Protein 2HCZ (pdb70)

B-factor: mean 56.87, std 21.8, range [1.67, 99.0]

Nearest PDB structures (foldseek):
  2hcz-assembly1_X  TM=1.004E+00  e=1.095E-55  Zea mays
  1n10-assembly2_B  TM=8.998E-01  e=1.239E-28  Phleum pratense
  7xc8-assembly1_A  TM=8.951E-01  e=1.705E-20  Gossypium hirsutum
  1whp-assembly1_A  TM=8.592E-01  e=4.970E-07  Phleum pratense
  6jcq-assembly1_R  TM=3.990E-01  e=3.935E-01  Homo sapiens

Foldseek 3Di:
DAAAAADALPQPPDKDKEKEFAADDLQALGPVQQAAQQGDHPCCDPPNVSLEKAKACRCCVQQQNQFWKKWKADDDDAQFLRGTDIYGYGYYDHPNPYRMYMHGHSNNQQVRGDPPCRVVSNVVRMDMMMMGTWWFDHPPPQAKKWAWADDDPPDFIKIAIADATTLGGWDWKFKDADDPDDTDTWDCPGNRITTRRDCPPRAAFMKMWTQGSVRDIDIFGGQDGRPDDHRDMGGGRIHDD

Structure (mmCIF, N/CA/C/O backbone):
data_2HCZ
#
_entry.id   2HCZ
#
_cell.length_a   113.408
_cell.length_b   44.512
_cell.length_c   69.467
_cell.angle_alpha   90.000
_cell.angle_beta   124.640
_cell.angle_gamma   90.000
#
_symmetry.space_group_name_H-M   'C 1 2 1'
#
loop_
_entity.id
_entity.type
_entity.pdbx_description
1 polymer 'Beta-expansin 1a'
2 branched alpha-D-xylopyranose-(1-2)-[alpha-D-mannopyranose-(1-3)][alpha-D-mannopyranose-(1-6)]alpha-D-mannopyranose-(1-4)-2-acetamido-2-deoxy-beta-D-glucopyranose-(1-4)-[alpha-D-fucopyranose-(1-3)]2-acetamido-2-deoxy-beta-D-glucopyranose
3 water water
#
loop_
_atom_site.group_PDB
_atom_site.id
_atom_site.type_symbol
_atom_site.label_atom_id
_atom_site.label_alt_id
_atom_site.label_comp_id
_atom_site.label_asym_id
_atom_site.label_entity_id
_atom_site.label_seq_id
_atom_site.pdbx_PDB_ins_code
_atom_site.Cartn_x
_atom_site.Cartn_y
_atom_site.Cartn_z
_atom_site.occupancy
_atom_site.B_iso_or_equiv
_atom_site.auth_seq_id
_atom_site.auth_comp_id
_atom_site.auth_asym_id
_atom_site.auth_atom_id
_atom_site.pdbx_PDB_model_num
ATOM 1 N N . LYS A 1 4 ? -11.044 -7.638 34.841 1.00 92.39 4 LYS X N 1
ATOM 2 C CA . LYS A 1 4 ? -9.973 -7.749 33.810 1.00 92.39 4 LYS X CA 1
ATOM 3 C C . LYS A 1 4 ? -10.533 -7.543 32.405 1.00 92.39 4 LYS X C 1
ATOM 4 O O . LYS A 1 4 ? -11.535 -8.149 32.032 1.00 92.39 4 LYS X O 1
ATOM 10 N N . VAL A 1 5 ? -9.882 -6.684 31.629 1.00 61.66 5 VAL X N 1
ATOM 11 C CA . VAL A 1 5 ? -10.323 -6.418 30.267 1.00 61.66 5 VAL X CA 1
ATOM 12 C C . VAL A 1 5 ? -9.453 -7.136 29.242 1.00 61.66 5 VAL X C 1
ATOM 13 O O . VAL A 1 5 ? -8.236 -6.963 29.217 1.00 61.66 5 VAL X O 1
ATOM 17 N N . PRO A 1 6 ? -10.079 -7.962 28.388 1.00 62.91 6 PRO X N 1
ATOM 18 C CA . PRO A 1 6 ? -9.422 -8.739 27.329 1.00 62.91 6 PRO X CA 1
ATOM 19 C C . PRO A 1 6 ? -9.096 -7.921 26.067 1.00 62.91 6 PRO X C 1
ATOM 20 O O . PRO A 1 6 ? -9.963 -7.256 25.501 1.00 62.91 6 PRO X O 1
ATOM 24 N N . PRO A 1 7 ? -7.837 -7.987 25.605 1.00 44.83 7 PRO X N 1
ATOM 25 C CA . PRO A 1 7 ? -7.310 -7.287 24.426 1.00 44.83 7 PRO X CA 1
ATOM 26 C C . PRO A 1 7 ? -8.084 -7.529 23.140 1.00 44.83 7 PRO X C 1
ATOM 27 O O . PRO A 1 7 ? -8.671 -8.583 22.968 1.00 44.83 7 PRO X O 1
ATOM 31 N N . GLY A 1 8 ? -8.054 -6.535 22.254 1.00 94.04 8 GLY X N 1
ATOM 32 C CA . GLY A 1 8 ? -8.745 -6.563 20.971 1.00 94.04 8 GLY X CA 1
ATOM 33 C C . GLY A 1 8 ? -9.377 -7.843 20.445 1.00 94.04 8 GLY X C 1
ATOM 34 O O . GLY A 1 8 ? -10.249 -8.411 21.101 1.00 94.04 8 GLY X O 1
ATOM 43 N N . ASN A 1 10 ? -5.825 -7.147 18.092 1.00 65.18 10 ASN X N 1
ATOM 44 C CA . ASN A 1 10 ? -4.661 -7.776 17.413 1.00 65.18 10 ASN X CA 1
ATOM 45 C C . ASN A 1 10 ? -4.911 -7.316 16.006 1.00 65.18 10 ASN X C 1
ATOM 46 O O . ASN A 1 10 ? -5.894 -7.692 15.386 1.00 65.18 10 ASN X O 1
ATOM 51 N N . ILE A 1 11 ? -4.019 -6.463 15.524 1.00 32.17 11 ILE X N 1
ATOM 52 C CA . ILE A 1 11 ? -4.162 -5.836 14.228 1.00 32.17 11 ILE X CA 1
ATOM 53 C C . ILE A 1 11 ? -3.131 -6.269 13.218 1.00 32.17 11 ILE X C 1
ATOM 54 O O . ILE A 1 11 ? -1.929 -6.249 13.471 1.00 32.17 11 ILE X O 1
ATOM 59 N N . THR A 1 12 ? -3.636 -6.670 12.059 1.00 42.32 12 THR X N 1
ATOM 60 C CA . THR A 1 12 ? -2.805 -7.160 10.974 1.00 42.32 12 THR X CA 1
ATOM 61 C C . THR A 1 12 ? -2.568 -6.124 9.907 1.00 42.32 12 THR X C 1
ATOM 62 O O . THR A 1 12 ? -3.041 -4.994 10.004 1.00 42.32 12 THR X O 1
ATOM 66 N N . THR A 1 13 ? -1.826 -6.521 8.882 1.00 31.52 13 THR X N 1
ATOM 67 C CA . THR A 1 13 ? -1.532 -5.620 7.793 1.00 31.52 13 THR X CA 1
ATOM 68 C C . THR A 1 13 ? -2.739 -5.437 6.868 1.00 31.52 13 THR X C 1
ATOM 69 O O . THR A 1 13 ? -2.620 -4.935 5.754 1.00 31.52 13 THR X O 1
ATOM 73 N N . ASN A 1 14 ? -3.909 -5.827 7.346 1.00 39.41 14 ASN X N 1
ATOM 74 C CA . ASN A 1 14 ? -5.118 -5.663 6.567 1.00 39.41 14 ASN X CA 1
ATOM 75 C C . ASN A 1 14 ? -5.551 -4.194 6.652 1.00 39.41 14 ASN X C 1
ATOM 76 O O . ASN A 1 14 ? -6.186 -3.785 7.621 1.00 39.41 14 ASN X O 1
ATOM 81 N N . TYR A 1 15 ? -5.205 -3.398 5.645 1.00 34.29 15 TYR X N 1
ATOM 82 C CA . TYR A 1 15 ? -5.574 -1.986 5.648 1.00 34.29 15 TYR X CA 1
ATOM 83 C C . TYR A 1 15 ? -7.024 -1.708 5.222 1.00 34.29 15 TYR X C 1
ATOM 84 O O . TYR A 1 15 ? -7.256 -1.197 4.135 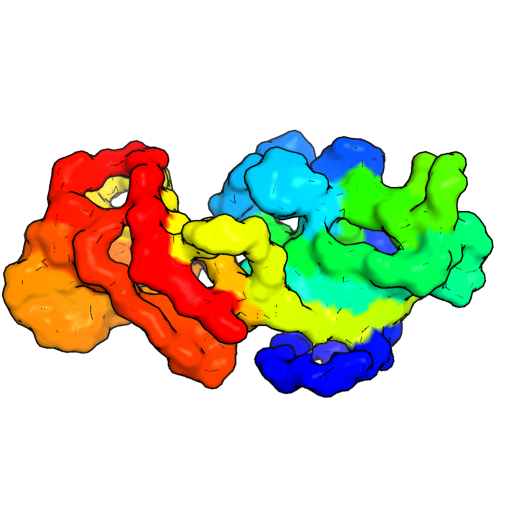1.00 34.29 15 TYR X O 1
ATOM 93 N N . ASN A 1 16 ? -7.998 -2.021 6.081 1.00 45.44 16 ASN X N 1
ATOM 94 C CA . ASN A 1 16 ? -9.414 -1.793 5.758 1.00 45.44 16 ASN X CA 1
ATOM 95 C C . ASN A 1 16 ? -9.935 -0.433 6.215 1.00 45.44 16 ASN X C 1
ATOM 96 O O . ASN A 1 16 ? -10.921 -0.343 6.942 1.00 45.44 16 ASN X O 1
ATOM 101 N N . GLY A 1 17 ? -9.257 0.614 5.763 1.00 44.10 17 GLY X N 1
ATOM 102 C CA . GLY A 1 17 ? -9.595 1.992 6.084 1.00 44.10 17 GLY X CA 1
ATOM 103 C C . GLY A 1 17 ? -10.736 2.415 6.993 1.00 44.10 17 GLY X C 1
ATOM 104 O O . GLY A 1 17 ? -11.173 3.562 6.900 1.00 44.10 17 GLY X O 1
ATOM 105 N N . LYS A 1 18 ? -11.240 1.558 7.871 1.00 46.12 18 LYS X N 1
ATOM 106 C CA . LYS A 1 18 ? -12.306 2.036 8.730 1.00 46.12 18 LYS X CA 1
ATOM 107 C C . LYS A 1 18 ? -12.032 1.996 10.222 1.00 46.12 18 LYS X C 1
ATOM 108 O O . LYS A 1 18 ? -11.373 1.103 10.737 1.00 46.12 18 LYS X O 1
ATOM 114 N N . TRP A 1 19 ? -12.568 3.00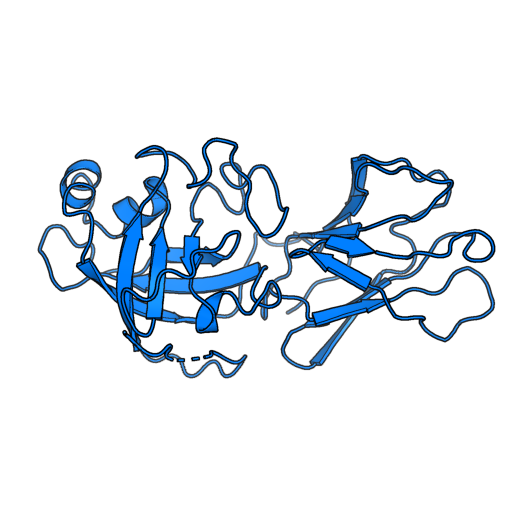5 10.894 1.00 43.83 19 TRP X N 1
ATOM 115 C CA . TRP A 1 19 ? -12.366 3.248 12.308 1.00 43.83 19 TRP X CA 1
ATOM 116 C C . TRP A 1 19 ? -12.793 2.257 13.354 1.00 43.83 19 TRP X C 1
ATOM 117 O O . TRP A 1 19 ? -13.855 1.659 13.283 1.00 43.83 19 TRP X O 1
ATOM 128 N N . LEU A 1 20 ? -11.924 2.115 14.345 1.00 31.46 20 LEU X N 1
ATOM 129 C CA . LEU A 1 20 ? -12.138 1.231 15.470 1.00 31.46 20 LEU X CA 1
ATOM 130 C C . LEU A 1 20 ? -12.099 2.090 16.730 1.00 31.46 20 LEU X C 1
ATOM 131 O O . LEU A 1 20 ? -11.491 3.161 16.740 1.00 31.46 20 LEU X O 1
ATOM 136 N N . THR A 1 21 ? -12.742 1.617 17.790 1.00 52.90 21 THR X N 1
ATOM 137 C CA . THR A 1 21 ? -12.760 2.347 19.046 1.00 52.90 21 THR X CA 1
ATOM 138 C C . THR A 1 21 ? -11.534 1.975 19.873 1.00 52.90 21 THR X C 1
ATOM 139 O O . THR A 1 21 ? -10.907 0.939 19.650 1.00 52.90 21 THR X O 1
ATOM 143 N N . ALA A 1 22 ? -11.194 2.834 20.824 1.00 55.16 22 ALA X N 1
ATOM 144 C CA . ALA A 1 22 ? -10.050 2.612 21.686 1.00 55.16 22 ALA X CA 1
ATOM 145 C C . ALA A 1 22 ? -9.981 3.743 22.696 1.00 55.16 22 ALA X C 1
ATOM 146 O O . ALA A 1 22 ? -10.505 4.825 22.450 1.00 55.16 22 ALA X O 1
ATOM 148 N N . ARG A 1 23 ? -9.350 3.488 23.837 1.00 59.92 23 ARG X N 1
ATOM 149 C CA . ARG A 1 23 ? -9.205 4.517 24.853 1.00 59.92 23 ARG X CA 1
ATOM 150 C C . ARG A 1 23 ? -7.787 5.051 24.811 1.00 59.92 23 ARG X C 1
ATOM 151 O O . ARG A 1 23 ? -6.820 4.289 24.771 1.00 59.92 23 ARG X O 1
ATOM 159 N N . ALA A 1 24 ? -7.659 6.369 24.805 1.00 44.47 24 ALA X N 1
ATOM 160 C CA . ALA A 1 24 ? -6.341 6.966 24.748 1.00 44.47 24 ALA X CA 1
ATOM 161 C C . ALA A 1 24 ? -6.021 7.717 26.014 1.00 44.47 24 ALA X C 1
ATOM 162 O O . ALA A 1 24 ? -6.913 8.109 26.760 1.00 44.47 24 ALA X O 1
ATOM 164 N N . THR A 1 25 ? -4.732 7.894 26.255 1.00 50.03 25 THR X N 1
ATOM 165 C CA . THR A 1 25 ? -4.239 8.644 27.402 1.00 50.03 25 THR X CA 1
ATOM 166 C C . THR A 1 25 ? -2.843 9.018 26.977 1.00 50.03 25 THR X C 1
ATOM 167 O O . THR A 1 25 ? -2.365 8.568 25.931 1.00 50.03 25 THR X O 1
ATOM 171 N N . TRP A 1 26 ? -2.181 9.833 27.778 1.00 39.67 26 TRP X N 1
ATOM 172 C CA . TRP A 1 26 ? -0.832 10.237 27.435 1.00 39.67 26 TRP X CA 1
ATOM 173 C C . TRP A 1 26 ? 0.069 10.120 28.645 1.00 39.67 26 TRP X C 1
ATOM 174 O O . TRP A 1 26 ? -0.404 10.061 29.777 1.00 39.67 26 TRP X O 1
ATOM 185 N N . TYR A 1 27 ? 1.368 10.083 28.402 1.00 45.95 27 TYR X N 1
ATOM 186 C CA . TYR A 1 27 ? 2.314 9.957 29.486 1.00 45.95 27 TYR X CA 1
ATOM 187 C C . TYR A 1 27 ? 3.535 10.801 29.163 1.00 45.95 27 TYR X C 1
ATOM 188 O O . TYR A 1 27 ? 3.703 11.238 28.018 1.00 45.95 27 TYR X O 1
ATOM 197 N N . GLY A 1 28 ? 4.383 11.020 30.170 1.00 44.81 28 GLY X N 1
ATOM 198 C CA . GLY A 1 28 ? 5.584 11.820 29.980 1.00 44.81 28 GLY X CA 1
ATOM 199 C C . GLY A 1 28 ? 5.305 13.312 30.079 1.00 44.81 28 GLY X C 1
ATOM 200 O O . GLY A 1 28 ? 4.337 13.730 30.722 1.00 44.81 28 GLY X O 1
ATOM 201 N N . GLN A 1 29 ? 6.148 14.122 29.443 1.00 65.60 29 GLN X N 1
ATOM 202 C CA . GLN A 1 29 ? 5.943 15.565 29.470 1.00 65.60 29 GLN X CA 1
ATOM 203 C C . GLN A 1 29 ? 4.793 15.924 28.532 1.00 65.60 29 GLN X C 1
ATOM 204 O O . GLN A 1 29 ? 4.520 15.209 27.570 1.00 65.60 29 GLN X O 1
ATOM 210 N N . PRO A 1 30 ? 4.108 17.045 28.797 1.00 50.97 30 PRO X N 1
ATOM 211 C CA . PRO A 1 30 ? 2.973 17.495 27.984 1.00 50.97 30 PRO X CA 1
ATOM 212 C C . PRO A 1 30 ? 3.313 17.904 26.555 1.00 50.97 30 PRO X C 1
ATOM 213 O O . PRO A 1 30 ? 2.447 17.913 25.690 1.00 50.97 30 PRO X O 1
ATOM 217 N N . ASN A 1 31 ? 4.568 18.260 26.317 1.00 33.36 31 ASN X N 1
ATOM 218 C CA . ASN A 1 31 ? 5.017 18.658 24.991 1.00 33.36 31 ASN X CA 1
ATOM 219 C C . ASN A 1 31 ? 6.219 17.812 24.633 1.00 33.36 31 ASN X C 1
ATOM 220 O O . ASN A 1 31 ? 7.083 18.221 23.854 1.00 33.36 31 ASN X O 1
ATOM 225 N N . GLY A 1 32 ? 6.268 16.623 25.221 1.00 72.27 32 GLY X N 1
ATOM 226 C CA . GLY A 1 32 ? 7.360 15.711 24.954 1.00 72.27 32 GLY X CA 1
ATOM 227 C C . GLY A 1 32 ? 6.895 14.567 24.077 1.00 72.27 32 GLY X C 1
ATOM 228 O O . GLY A 1 32 ? 5.734 14.515 23.665 1.00 72.27 32 GLY X O 1
ATOM 229 N N . ALA A 1 33 ? 7.808 13.647 23.795 1.00 50.75 33 ALA X N 1
ATOM 230 C CA . ALA A 1 33 ? 7.501 12.495 22.966 1.00 50.75 33 ALA X CA 1
ATOM 231 C C . ALA A 1 33 ? 7.306 11.232 23.814 1.00 50.75 33 ALA X C 1
ATOM 232 O O . ALA A 1 33 ? 7.839 10.174 23.493 1.00 50.75 33 ALA X O 1
ATOM 234 N N . GLY A 1 34 ? 6.550 11.348 24.901 1.00 51.63 34 GLY X N 1
ATOM 235 C CA . GLY A 1 34 ? 6.312 10.198 25.758 1.00 51.63 34 GLY X CA 1
ATOM 236 C C . GLY A 1 34 ? 7.402 9.870 26.774 1.00 51.63 34 GLY X C 1
ATOM 237 O O . GLY A 1 34 ? 7.419 10.402 27.894 1.00 51.63 34 GLY X O 1
ATOM 238 N N . ALA A 1 35 ? 8.313 8.980 26.388 1.00 81.75 35 ALA X N 1
ATOM 239 C CA . ALA A 1 35 ? 9.407 8.570 27.263 1.00 81.75 35 ALA X CA 1
ATOM 240 C C . ALA A 1 35 ? 10.295 9.745 27.653 1.00 81.75 35 ALA X C 1
ATOM 241 O O . ALA A 1 35 ? 10.804 10.460 26.792 1.00 81.75 35 ALA X O 1
ATOM 243 N N . PRO A 1 36 ? 10.487 9.963 28.964 1.00 39.52 36 PRO X N 1
ATOM 244 C CA . PRO A 1 36 ? 11.322 11.059 29.458 1.00 39.52 36 PRO X CA 1
ATOM 245 C C . PRO A 1 36 ? 12.663 11.134 28.730 1.00 39.52 36 PRO X C 1
ATOM 246 O O . PRO A 1 36 ? 13.208 12.218 28.512 1.00 39.52 36 PRO X O 1
ATOM 250 N N . ASP A 1 37 ? 13.172 9.970 28.338 1.00 47.65 37 ASP X N 1
ATOM 251 C CA . ASP A 1 37 ? 14.447 9.865 27.624 1.00 47.65 37 ASP X CA 1
ATOM 252 C C . ASP A 1 37 ? 14.282 9.995 26.111 1.00 47.65 37 ASP X C 1
ATOM 253 O O . ASP A 1 37 ? 15.265 10.016 25.369 1.00 47.65 37 ASP X O 1
ATOM 258 N N . ASN A 1 38 ? 13.033 10.078 25.664 1.00 73.67 38 ASN X N 1
ATOM 259 C CA . ASN A 1 38 ? 12.723 10.181 24.246 1.00 73.67 38 ASN X CA 1
ATOM 260 C C . ASN A 1 38 ? 13.202 8.932 23.514 1.00 73.67 38 ASN X C 1
ATOM 261 O O . ASN A 1 38 ? 13.939 8.999 22.526 1.00 73.67 38 ASN X O 1
ATOM 266 N N . GLY A 1 39 ? 12.768 7.790 24.031 1.00 36.67 39 GLY X N 1
ATOM 267 C CA . GLY A 1 39 ? 13.106 6.500 23.465 1.00 36.67 39 GLY X CA 1
ATOM 268 C C . GLY A 1 39 ? 11.937 5.627 23.860 1.00 36.67 39 GLY X C 1
ATOM 269 O O . GLY A 1 39 ? 10.855 6.154 24.139 1.00 36.67 39 GLY X O 1
ATOM 270 N N . GLY A 1 40 ? 12.129 4.313 23.915 1.00 17.90 40 GLY X N 1
ATOM 271 C CA . GLY A 1 40 ? 11.015 3.462 24.293 1.00 17.90 40 GLY X CA 1
ATOM 272 C C . GLY A 1 40 ? 11.279 1.982 24.121 1.00 17.90 40 GLY X C 1
ATOM 273 O O . GLY A 1 40 ? 12.359 1.547 23.681 1.00 17.90 40 GLY X O 1
ATOM 274 N N . ALA A 1 41 ? 10.260 1.205 24.465 1.00 32.57 41 ALA X N 1
ATOM 275 C CA . ALA A 1 41 ? 10.332 -0.233 24.390 1.00 32.57 41 ALA X CA 1
ATOM 276 C C . ALA A 1 41 ? 10.851 -0.749 23.067 1.00 32.57 41 ALA X C 1
ATOM 277 O O . ALA A 1 41 ? 11.387 -1.848 23.023 1.00 32.57 41 ALA X O 1
ATOM 279 N N . CYS A 1 42 ? 10.706 0.025 21.991 1.00 38.80 42 CYS X N 1
ATOM 280 C CA . CYS A 1 42 ? 11.182 -0.422 20.678 1.00 38.80 42 CYS X CA 1
ATOM 281 C C . CYS A 1 42 ? 12.672 -0.248 20.500 1.00 38.80 42 CYS X C 1
ATOM 282 O O . CYS A 1 42 ? 13.289 -0.915 19.673 1.00 38.80 42 CYS X O 1
ATOM 285 N N . GLY A 1 43 ? 13.257 0.665 21.259 1.00 43.16 43 GLY X N 1
ATOM 286 C CA . GLY 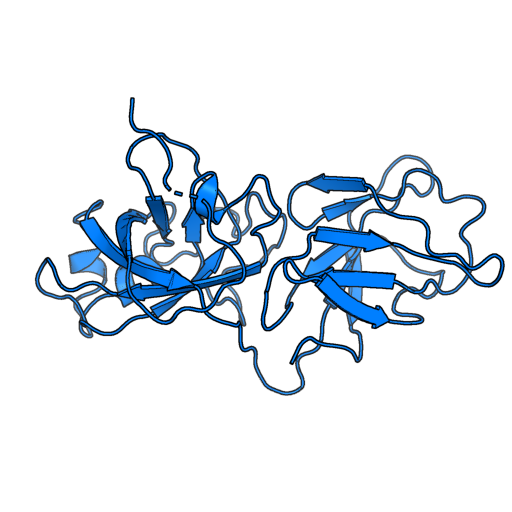A 1 43 ? 14.683 0.869 21.133 1.00 43.16 43 GLY X CA 1
ATOM 287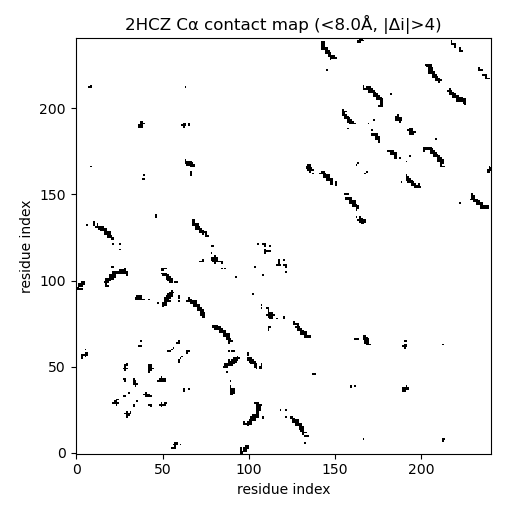 C C . GLY A 1 43 ? 15.080 1.917 20.118 1.00 43.16 43 GLY X C 1
ATOM 288 O O . GLY A 1 43 ? 16.264 2.083 19.830 1.00 43.16 43 GLY X O 1
ATOM 289 N N . ILE A 1 44 ? 14.110 2.619 19.547 1.00 38.75 44 ILE X N 1
ATOM 290 C CA . ILE A 1 44 ? 14.464 3.657 18.594 1.00 38.75 44 ILE X CA 1
ATOM 291 C C . ILE A 1 44 ? 14.605 4.852 19.513 1.00 38.75 44 ILE X C 1
ATOM 292 O O . ILE A 1 44 ? 13.842 4.997 20.461 1.00 38.75 44 ILE X O 1
ATOM 297 N N . LYS A 1 45 ? 15.595 5.690 19.247 1.00 63.81 45 LYS X N 1
ATOM 298 C CA . LYS A 1 45 ? 15.833 6.860 20.074 1.00 63.81 45 LYS X CA 1
ATOM 299 C C . LYS A 1 45 ? 15.649 8.171 19.313 1.00 63.81 45 LYS X C 1
ATOM 300 O O . LYS A 1 45 ? 15.740 8.207 18.090 1.00 63.81 45 LYS X O 1
ATOM 306 N N . ASN A 1 46 ? 15.384 9.239 20.055 1.00 47.32 46 ASN X N 1
ATOM 307 C CA . ASN A 1 46 ? 15.201 10.576 19.493 1.00 47.32 46 ASN X CA 1
ATOM 308 C C . ASN A 1 46 ? 13.819 10.790 18.915 1.00 47.32 46 ASN X C 1
ATOM 309 O O . ASN A 1 46 ? 13.603 11.725 18.152 1.00 47.32 46 ASN X O 1
ATOM 314 N N . VAL A 1 47 ? 12.880 9.938 19.312 1.00 46.74 47 VAL X N 1
ATOM 315 C CA . VAL A 1 47 ? 11.516 10.007 18.814 1.00 46.74 47 VAL X CA 1
ATOM 316 C C . VAL A 1 47 ? 10.898 11.396 18.903 1.00 46.74 47 VAL X C 1
ATOM 317 O O . VAL A 1 47 ? 9.776 11.614 18.460 1.00 46.74 47 VAL X O 1
ATOM 321 N N . ASN A 1 48 ? 11.627 12.344 19.466 1.00 52.85 48 ASN X N 1
ATOM 322 C CA . ASN A 1 48 ? 11.104 13.694 19.568 1.00 52.85 48 ASN X CA 1
ATOM 323 C C . ASN A 1 48 ? 11.487 14.486 18.317 1.00 52.85 48 ASN X C 1
ATOM 324 O O . ASN A 1 48 ? 10.726 15.340 17.852 1.00 52.85 48 ASN X O 1
ATOM 329 N N . LEU A 1 49 ? 12.661 14.179 17.768 1.00 63.14 49 LEU X N 1
ATOM 330 C CA . LEU A 1 49 ? 13.165 14.843 16.566 1.00 63.14 49 LEU X CA 1
ATOM 331 C C . LEU A 1 49 ? 12.485 14.274 15.317 1.00 63.14 49 LEU X C 1
ATOM 332 O O . LEU A 1 49 ? 11.821 13.239 15.384 1.00 63.14 49 LEU X O 1
ATOM 337 N N . PRO A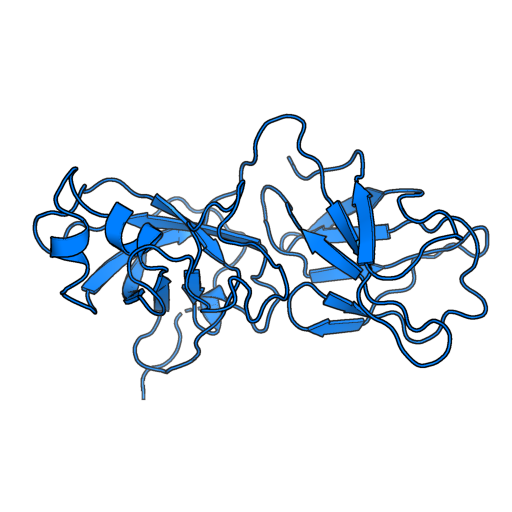 1 50 ? 12.636 14.944 14.159 1.00 51.87 50 PRO X N 1
ATOM 338 C CA . PRO A 1 50 ? 12.004 14.431 12.945 1.00 51.87 50 PRO X CA 1
ATOM 339 C C . PRO A 1 50 ? 12.700 13.143 12.577 1.00 51.87 50 PRO X C 1
ATOM 340 O O . PRO A 1 50 ? 13.838 12.916 12.995 1.00 51.87 50 PRO X O 1
ATOM 344 N N . PRO A 1 51 ? 12.031 12.280 11.797 1.00 45.83 51 PRO X N 1
ATOM 345 C CA . PRO A 1 51 ? 10.679 12.455 11.260 1.00 45.83 51 PRO X CA 1
ATOM 346 C C . PRO A 1 51 ? 9.569 12.239 12.278 1.00 45.83 51 PRO X C 1
ATOM 347 O O . PRO A 1 51 ? 8.518 12.880 12.203 1.00 45.83 51 PRO X O 1
ATOM 351 N N . TYR A 1 52 ? 9.787 11.322 13.215 1.00 34.77 52 TYR X N 1
ATOM 352 C CA . TYR A 1 52 ? 8.778 11.038 14.237 1.00 34.77 52 TYR X CA 1
ATOM 353 C C . TYR A 1 52 ? 8.240 12.344 14.782 1.00 34.77 52 TYR X C 1
ATOM 354 O O . TYR A 1 52 ? 7.027 12.546 14.834 1.00 34.77 52 TYR X O 1
ATOM 363 N N . SER A 1 53 ? 9.161 13.221 15.186 1.00 38.91 53 SER X N 1
ATOM 364 C CA . SER A 1 53 ? 8.838 14.545 15.713 1.00 38.91 53 SER X CA 1
ATOM 365 C C . SER A 1 53 ? 7.830 14.542 16.846 1.00 38.91 53 SER X C 1
ATOM 366 O O . SER A 1 53 ? 6.898 15.340 16.848 1.00 38.91 53 SER X O 1
ATOM 369 N N . GLY A 1 54 ? 8.003 13.645 17.808 1.00 27.35 54 GLY X N 1
ATOM 370 C CA . GLY A 1 54 ? 7.078 13.600 18.927 1.00 27.35 54 GLY X CA 1
ATOM 371 C C . GLY A 1 54 ? 5.672 13.104 18.646 1.00 27.35 54 GLY X C 1
ATOM 372 O O . GLY A 1 54 ? 4.788 13.235 19.486 1.00 27.35 54 GLY X O 1
ATOM 373 N N . MET A 1 55 ? 5.429 12.537 17.476 1.00 62.97 55 MET X N 1
ATOM 374 C CA . MET A 1 55 ? 4.094 12.028 17.216 1.00 62.97 55 MET X CA 1
ATOM 375 C C . MET A 1 55 ? 4.096 10.533 17.522 1.00 62.97 55 MET X C 1
ATOM 376 O O . MET A 1 55 ? 3.645 9.716 16.716 1.00 62.97 55 MET X O 1
ATOM 381 N N . THR A 1 56 ? 4.602 10.209 18.718 1.00 19.36 56 THR X N 1
ATOM 382 C CA . THR A 1 56 ? 4.753 8.854 19.240 1.00 19.36 56 THR X CA 1
ATOM 383 C C . THR A 1 56 ? 3.590 8.307 20.057 1.00 19.36 56 THR X C 1
ATOM 384 O O . THR A 1 56 ? 2.721 9.046 20.500 1.00 19.36 56 THR X O 1
ATOM 388 N N . ALA A 1 57 ? 3.564 6.995 20.243 1.00 21.43 57 ALA X N 1
ATOM 389 C CA . ALA A 1 57 ? 2.519 6.403 21.053 1.00 21.43 57 ALA X CA 1
ATOM 390 C C . ALA A 1 57 ? 2.769 4.972 21.507 1.00 21.43 57 ALA X C 1
ATOM 391 O O . ALA A 1 57 ? 3.665 4.288 21.017 1.00 21.43 57 ALA X O 1
ATOM 393 N N . CYS A 1 58 ? 1.954 4.551 22.468 1.00 41.38 58 CYS X N 1
ATOM 394 C CA . CYS A 1 58 ? 2.023 3.228 23.067 1.00 41.38 58 CYS X CA 1
ATOM 395 C C . CYS A 1 58 ? 0.718 2.501 22.859 1.00 41.38 58 CYS X C 1
ATOM 396 O O . CYS A 1 58 ? -0.361 3.097 22.887 1.00 41.38 58 CYS X O 1
ATOM 399 N N . GLY A 1 59 ? 0.821 1.195 22.679 1.00 35.87 59 GLY X N 1
ATOM 400 C CA . GLY A 1 59 ? -0.367 0.397 22.503 1.00 35.87 59 GLY X CA 1
ATOM 401 C C . GLY A 1 59 ? -0.130 -0.927 23.172 1.00 35.87 59 GLY X C 1
ATOM 402 O O . GLY A 1 59 ? 1.021 -1.332 23.339 1.00 35.87 59 GLY X O 1
ATOM 403 N N . ASN A 1 60 ? -1.220 -1.587 23.554 1.00 34.54 60 ASN X N 1
ATOM 404 C CA . ASN A 1 60 ? -1.160 -2.882 24.199 1.00 34.54 60 ASN X CA 1
ATOM 405 C C . ASN A 1 60 ? -0.713 -4.004 23.255 1.00 34.54 60 ASN X C 1
ATOM 406 O O . ASN A 1 60 ? -0.140 -3.750 22.194 1.00 34.54 60 ASN X O 1
ATOM 411 N N . VAL A 1 61 ? -0.963 -5.243 23.666 1.00 40.02 61 VAL X N 1
ATOM 412 C CA . VAL A 1 61 ? -0.580 -6.436 22.908 1.00 40.02 61 VAL X CA 1
ATOM 413 C C . VAL A 1 61 ? -0.985 -6.397 21.435 1.00 40.02 61 VAL X C 1
ATOM 414 O O . VAL A 1 61 ? -0.185 -6.705 20.550 1.00 40.02 61 VAL X O 1
ATOM 418 N N . PRO A 1 62 ? -2.242 -6.025 21.161 1.00 33.00 62 PRO X N 1
ATOM 419 C CA . PRO A 1 62 ? -2.803 -5.935 19.814 1.00 33.00 62 PRO X 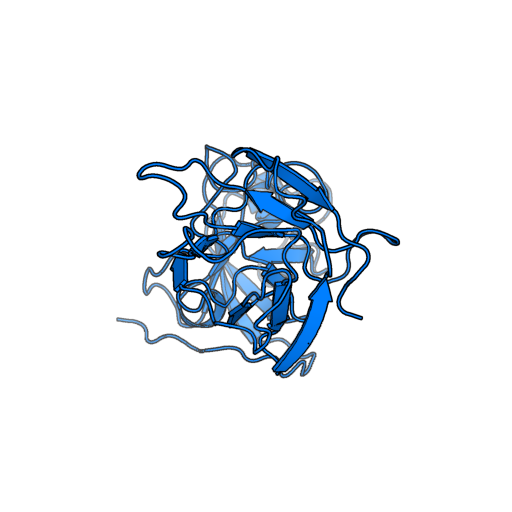CA 1
ATOM 420 C C . PRO A 1 62 ? -1.966 -5.020 18.935 1.00 33.00 62 PRO X C 1
ATOM 421 O O . PRO A 1 62 ? -1.440 -5.418 17.894 1.00 33.00 62 PRO X O 1
ATOM 425 N N . ILE A 1 63 ? -1.843 -3.779 19.380 1.00 23.78 63 ILE X N 1
ATOM 426 C CA . ILE A 1 63 ? -1.092 -2.786 18.653 1.00 23.78 63 ILE X CA 1
ATOM 427 C C . ILE A 1 63 ? 0.388 -3.074 18.680 1.00 23.78 63 ILE X C 1
ATOM 428 O O . ILE A 1 63 ? 0.994 -3.274 17.631 1.00 23.78 63 ILE X O 1
ATOM 433 N N . PHE A 1 64 ? 0.953 -3.121 19.888 1.00 27.84 64 PHE X N 1
ATOM 434 C CA . PHE A 1 64 ? 2.382 -3.352 20.101 1.00 27.84 64 PHE X CA 1
ATOM 435 C C . PHE A 1 64 ? 2.930 -4.704 19.654 1.00 27.84 64 PHE X C 1
ATOM 436 O O . PHE A 1 64 ? 3.998 -4.764 19.053 1.00 27.84 64 PHE X O 1
ATOM 444 N N . LYS A 1 65 ? 2.210 -5.784 19.947 1.00 32.57 65 LYS X N 1
ATOM 445 C CA . LYS A 1 65 ? 2.639 -7.130 19.555 1.00 32.57 65 LYS X CA 1
ATOM 446 C C . LYS A 1 65 ? 4.087 -7.447 19.926 1.00 32.57 65 LYS X C 1
ATOM 447 O O . LYS A 1 65 ? 4.945 -7.570 19.054 1.00 32.57 65 LYS X O 1
ATOM 453 N N . ASP A 1 66 ? 4.335 -7.586 21.226 1.00 29.13 66 ASP X N 1
ATOM 454 C CA . ASP A 1 66 ? 5.656 -7.896 21.777 1.00 29.13 66 ASP X CA 1
ATOM 455 C C . ASP A 1 66 ? 6.847 -7.411 20.965 1.00 29.13 66 ASP X C 1
ATOM 456 O O . ASP A 1 66 ? 7.877 -8.097 20.894 1.00 29.13 66 ASP X O 1
ATOM 461 N N . GLY A 1 67 ? 6.698 -6.239 20.351 1.00 28.31 67 GLY X N 1
ATOM 462 C CA . GLY A 1 67 ? 7.780 -5.652 19.583 1.00 28.31 67 GLY X CA 1
ATOM 463 C C . GLY A 1 67 ? 7.749 -5.839 18.088 1.00 28.31 67 GLY X C 1
ATOM 464 O O . GLY A 1 67 ? 8.655 -5.394 17.382 1.00 28.31 67 GLY X O 1
ATOM 465 N N . LYS A 1 68 ? 6.717 -6.496 17.587 1.00 49.24 68 LYS X N 1
ATOM 466 C CA . LYS A 1 68 ? 6.623 -6.727 16.155 1.00 49.24 68 LYS X CA 1
ATOM 467 C C . LYS A 1 68 ? 5.762 -5.654 15.506 1.00 49.24 68 LYS X C 1
ATOM 468 O O . LYS A 1 68 ? 5.610 -5.613 14.290 1.00 49.24 68 LYS X O 1
ATOM 474 N N . GLY A 1 69 ? 5.214 -4.780 16.344 1.00 37.58 69 GLY X N 1
ATOM 475 C CA . GLY A 1 69 ? 4.394 -3.685 15.866 1.00 37.58 69 GLY X CA 1
ATOM 476 C C . GLY A 1 69 ? 5.222 -2.410 15.814 1.00 37.58 69 GLY X C 1
ATOM 477 O O . GLY A 1 69 ? 4.752 -1.364 15.384 1.00 37.58 69 GLY X O 1
ATOM 478 N N . CYS A 1 70 ? 6.461 -2.498 16.275 1.00 19.54 70 CYS X N 1
ATOM 479 C CA . CYS A 1 70 ? 7.349 -1.359 16.269 1.00 19.54 70 CYS X CA 1
ATOM 480 C C . CYS A 1 70 ? 7.524 -0.878 14.859 1.00 19.54 70 CYS X C 1
ATOM 481 O O . CYS A 1 70 ? 8.007 -1.632 14.023 1.00 19.54 70 CYS X O 1
ATOM 484 N N . GLY A 1 71 ? 7.161 0.379 14.612 1.00 32.49 71 GLY X N 1
ATOM 485 C CA . GLY A 1 71 ? 7.274 0.952 13.284 1.00 32.49 71 GLY X CA 1
ATOM 486 C C . GLY A 1 71 ? 5.906 1.277 12.703 1.00 32.49 71 GLY X C 1
ATOM 487 O O . GLY A 1 71 ? 5.750 2.235 11.960 1.00 32.49 71 GLY X O 1
ATOM 488 N N . SER A 1 72 ? 4.907 0.471 13.038 1.00 24.93 72 SER X N 1
ATOM 489 C CA . SER A 1 72 ? 3.556 0.691 12.553 1.00 24.93 72 SER X CA 1
ATOM 490 C C . SER A 1 72 ? 3.149 2.138 12.680 1.00 24.93 72 SER X C 1
ATOM 491 O O . SER A 1 72 ? 3.662 2.873 13.511 1.00 24.93 72 SER X O 1
ATOM 494 N N . CYS A 1 73 ? 2.175 2.510 11.866 1.00 26.85 73 CYS X N 1
ATOM 495 C CA . CYS A 1 73 ? 1.600 3.831 11.871 1.00 26.85 73 CYS X CA 1
ATOM 496 C C . CYS A 1 73 ? 0.120 3.632 12.014 1.00 26.85 73 CYS X C 1
ATOM 497 O O . CYS A 1 73 ? -0.454 2.716 11.449 1.00 26.85 73 CYS X O 1
ATOM 500 N N . TYR A 1 74 ? -0.498 4.477 12.806 1.00 24.09 74 TYR X N 1
ATOM 501 C CA . TYR A 1 74 ? -1.919 4.402 12.991 1.00 24.09 74 TYR X CA 1
ATOM 502 C C . TYR A 1 74 ? -2.373 5.830 12.839 1.00 24.09 74 TYR X C 1
ATOM 503 O O . TYR A 1 74 ? -1.559 6.747 12.801 1.00 24.09 74 TYR X O 1
ATOM 512 N N . GLU A 1 75 ? -3.674 6.011 12.735 1.00 34.37 75 GLU X N 1
ATOM 513 C CA . GLU A 1 75 ? -4.238 7.319 12.548 1.00 34.37 75 GLU X CA 1
ATOM 514 C C . GLU A 1 75 ? -5.313 7.346 13.599 1.00 34.37 75 GLU X C 1
ATOM 515 O O . GLU A 1 75 ? -6.179 6.473 13.629 1.00 34.37 75 GLU X O 1
ATOM 521 N N . VAL A 1 76 ? -5.250 8.323 14.488 1.00 31.76 76 VAL X N 1
ATOM 522 C CA . VAL A 1 76 ? -6.253 8.409 15.523 1.00 31.76 76 VAL X CA 1
ATOM 523 C C . VAL A 1 76 ? -6.889 9.788 15.458 1.00 31.76 76 VAL X C 1
ATOM 524 O O . VAL A 1 76 ? -6.260 10.757 15.034 1.00 31.76 76 VAL X O 1
ATOM 528 N N . ARG A 1 77 ? -8.150 9.865 15.857 1.00 45.60 77 ARG X N 1
ATOM 529 C CA . ARG A 1 77 ? -8.876 11.118 15.814 1.00 45.60 77 ARG X CA 1
ATOM 530 C C . ARG A 1 77 ? -9.867 11.163 16.958 1.00 45.60 77 ARG X C 1
ATOM 531 O O . ARG A 1 77 ? -10.331 10.130 17.428 1.00 45.60 77 ARG X O 1
ATOM 539 N N . CYS A 1 78 ? -10.195 12.366 17.403 1.00 50.61 78 CYS X N 1
ATOM 540 C CA . CYS A 1 78 ? -11.142 12.510 18.486 1.00 50.61 78 CYS X CA 1
ATOM 541 C C . CYS A 1 78 ? -12.384 13.247 18.037 1.00 50.61 78 CYS X C 1
ATOM 542 O O . CYS A 1 78 ? -12.304 14.219 17.294 1.00 50.61 78 CYS X O 1
ATOM 545 N N . LYS A 1 79 ? -13.536 12.788 18.501 1.00 55.20 79 LYS X N 1
ATOM 546 C CA . LYS A 1 79 ? -14.784 13.435 18.159 1.00 55.20 79 LYS X CA 1
ATOM 547 C C . LYS A 1 79 ? -15.804 13.199 19.262 1.00 55.20 79 LYS X C 1
ATOM 548 O O . LYS A 1 79 ? -17.007 13.194 19.018 1.00 55.20 79 LYS X O 1
ATOM 554 N N . GLU A 1 80 ? -15.320 13.005 20.485 1.00 69.81 80 GLU X N 1
ATOM 555 C CA . GLU A 1 80 ? -16.216 12.773 21.610 1.00 69.81 80 GLU X CA 1
ATOM 556 C C . GLU A 1 80 ? -16.364 14.053 22.413 1.00 69.81 80 GLU X C 1
ATOM 557 O O . GLU A 1 80 ? -17.442 14.643 22.482 1.00 69.81 80 GLU X O 1
ATOM 563 N N . LYS A 1 81 ? -15.269 14.483 23.024 1.00 99.00 81 LYS X N 1
ATOM 564 C CA . LYS A 1 81 ? -15.290 15.699 23.814 1.00 99.00 81 LYS X CA 1
ATOM 565 C C . LYS A 1 81 ? -14.927 16.869 22.907 1.00 99.00 81 LYS X C 1
ATOM 566 O O . LYS A 1 81 ? -14.218 16.693 21.914 1.00 99.00 81 LYS X O 1
ATOM 572 N N . PRO A 1 82 ? -15.426 18.076 23.228 1.00 70.36 82 PRO X N 1
ATOM 573 C CA . PRO A 1 82 ? -15.166 19.289 22.448 1.00 70.36 82 PRO X CA 1
ATOM 574 C C . PRO A 1 82 ? -13.689 19.488 22.169 1.00 70.36 82 PRO X C 1
ATOM 575 O O . PRO A 1 82 ? -12.902 18.552 22.263 1.00 70.36 82 PRO X O 1
ATOM 579 N N . GLU A 1 83 ? -13.321 20.717 21.836 1.00 55.17 83 GLU X N 1
ATOM 580 C CA . GLU A 1 83 ? -11.933 21.063 21.534 1.00 55.17 83 GLU X CA 1
ATOM 581 C C . GLU A 1 83 ? -11.203 19.975 20.756 1.00 55.17 83 GLU X C 1
ATOM 582 O O . GLU A 1 83 ? -9.971 19.939 20.723 1.00 55.17 83 GLU X O 1
ATOM 588 N N . CYS A 1 84 ? -11.975 19.097 20.122 1.00 57.58 84 CYS X N 1
ATOM 589 C CA . CYS A 1 84 ? -11.407 18.014 19.345 1.00 57.58 84 CYS X CA 1
ATOM 590 C C . CYS A 1 84 ? -11.399 18.340 17.881 1.00 57.58 84 CYS X C 1
ATOM 591 O O . CYS A 1 84 ? -12.441 18.397 17.244 1.00 57.58 84 CYS X O 1
ATOM 594 N N . SER A 1 85 ? -10.197 18.570 17.368 1.00 50.63 85 SER X N 1
ATOM 595 C CA . SER A 1 85 ? -9.987 18.911 15.972 1.00 50.63 85 SER X CA 1
ATOM 596 C C . SER A 1 85 ? -10.933 18.155 15.041 1.00 50.63 85 SER X C 1
ATOM 597 O O . SER A 1 85 ? -11.336 18.669 13.989 1.00 50.63 85 SER X O 1
ATOM 600 N N . GLY A 1 86 ? -11.300 16.942 15.441 1.00 48.12 86 GLY X N 1
ATOM 601 C CA . GLY A 1 86 ? -12.168 16.132 14.614 1.00 48.12 86 GLY X CA 1
ATOM 602 C C . GLY A 1 86 ? -11.291 15.422 13.600 1.00 48.12 86 GLY X C 1
ATOM 603 O O . GLY A 1 86 ? -11.585 14.310 13.168 1.00 48.12 86 GLY X O 1
ATOM 604 N N . ASN A 1 87 ? -10.196 16.072 13.221 1.00 69.99 87 ASN X N 1
ATOM 605 C CA . ASN A 1 87 ? -9.266 15.502 12.261 1.00 69.99 87 ASN X CA 1
ATOM 606 C C . ASN A 1 87 ? -8.284 14.559 12.941 1.00 69.99 87 ASN X C 1
ATOM 607 O O . ASN A 1 87 ? -7.938 14.740 14.110 1.00 69.99 87 ASN X O 1
ATOM 612 N N . PRO A 1 88 ? -7.818 13.537 12.205 1.00 50.49 88 PRO X N 1
ATOM 613 C CA . PRO A 1 88 ? -6.878 12.544 12.711 1.00 50.49 88 PRO X CA 1
ATOM 614 C C . PRO A 1 88 ? -5.429 12.998 12.684 1.00 50.49 88 PRO X C 1
ATOM 615 O O . PRO A 1 88 ? -5.057 13.908 11.949 1.00 50.49 88 PRO X O 1
ATOM 619 N N . VAL A 1 89 ? -4.616 12.340 13.499 1.00 61.42 89 VAL X N 1
ATOM 620 C CA . VAL A 1 89 ? -3.192 12.621 13.575 1.00 61.42 89 VAL X CA 1
ATOM 621 C C . VAL A 1 89 ? -2.520 11.295 13.260 1.00 61.42 89 VAL X C 1
ATOM 622 O O . VAL A 1 89 ? -3.058 10.242 13.581 1.00 61.42 89 VAL X O 1
ATOM 626 N N . THR A 1 90 ? -1.369 11.333 12.609 1.00 52.85 90 THR X N 1
ATOM 627 C CA . THR A 1 90 ? -0.672 10.096 12.297 1.00 52.85 90 THR X CA 1
ATOM 628 C C . THR A 1 90 ? 0.392 9.825 13.353 1.00 52.85 90 THR X C 1
ATOM 629 O O . THR A 1 90 ? 1.376 10.557 13.469 1.00 52.85 90 THR X O 1
ATOM 633 N N . VAL A 1 91 ? 0.178 8.756 14.112 1.00 51.89 91 VAL X N 1
ATOM 634 C CA . VAL A 1 91 ? 1.076 8.341 15.179 1.00 51.89 91 VAL X CA 1
ATOM 635 C C . VAL A 1 91 ? 1.984 7.167 14.796 1.00 51.89 91 VAL X C 1
ATOM 636 O O . VAL A 1 91 ? 1.651 6.373 13.917 1.00 51.89 91 VAL X O 1
ATOM 640 N N . TYR A 1 92 ? 3.143 7.079 15.446 1.00 54.85 92 TYR X N 1
ATOM 641 C CA . TYR A 1 92 ? 4.063 5.967 15.228 1.00 54.85 92 TYR X CA 1
ATOM 642 C C . TYR A 1 92 ? 4.060 5.165 16.518 1.00 54.85 92 TYR X C 1
ATOM 643 O O . TYR A 1 92 ? 3.809 5.712 17.589 1.00 54.85 92 TYR X O 1
ATOM 652 N N . ILE A 1 93 ? 4.310 3.866 16.422 1.00 35.81 93 ILE X N 1
ATOM 653 C CA . ILE A 1 93 ? 4.339 3.034 17.616 1.00 35.81 93 ILE X CA 1
ATOM 654 C C . ILE A 1 93 ? 5.795 2.737 17.945 1.00 35.81 93 ILE X C 1
ATOM 655 O O . ILE A 1 93 ? 6.447 1.924 17.295 1.00 35.81 93 ILE X O 1
ATOM 660 N N . THR A 1 94 ? 6.304 3.425 18.955 1.00 44.25 94 THR X N 1
ATOM 661 C CA . THR A 1 94 ? 7.689 3.260 19.337 1.00 44.25 94 THR X CA 1
ATOM 662 C C . THR A 1 94 ? 7.818 2.816 20.773 1.00 44.25 94 THR X C 1
ATOM 663 O O . THR A 1 94 ? 8.930 2.680 21.290 1.00 44.25 94 THR X O 1
ATOM 667 N N . ASP A 1 95 ? 6.687 2.594 21.423 1.00 41.33 95 ASP X N 1
ATOM 668 C CA . ASP A 1 95 ? 6.734 2.168 22.804 1.00 41.33 95 ASP X CA 1
ATOM 669 C C . ASP A 1 95 ? 5.582 1.248 23.159 1.00 41.33 95 ASP X C 1
ATOM 670 O O . ASP A 1 95 ? 4.811 0.860 22.287 1.00 41.33 95 ASP X O 1
ATOM 675 N N . MET A 1 96 ? 5.459 0.901 24.438 1.00 38.95 96 MET X N 1
ATOM 676 C CA . MET A 1 96 ? 4.403 -0.006 24.854 1.00 38.95 96 MET X CA 1
ATOM 677 C C . MET A 1 96 ? 3.818 0.242 26.226 1.00 38.95 96 MET X C 1
ATOM 678 O O . MET A 1 96 ? 4.406 0.917 27.052 1.00 38.95 96 MET X O 1
ATOM 683 N N . ASN A 1 97 ? 2.644 -0.331 26.443 1.00 29.42 97 ASN X N 1
ATOM 684 C CA . ASN A 1 97 ? 1.928 -0.253 27.704 1.00 29.42 97 ASN X CA 1
ATOM 685 C C . ASN A 1 97 ? 0.850 -1.350 27.692 1.00 29.42 97 ASN X C 1
ATOM 686 O O . ASN A 1 97 ? -0.141 -1.265 26.963 1.00 29.42 97 ASN X O 1
ATOM 691 N N . TYR A 1 98 ? 1.048 -2.383 28.506 1.00 52.46 98 TYR X N 1
ATOM 692 C CA . TYR A 1 98 ? 0.112 -3.496 28.541 1.00 52.46 98 TYR X CA 1
ATOM 693 C C . TYR A 1 98 ? -0.962 -3.480 29.620 1.00 52.46 98 TYR X C 1
ATOM 694 O O . TYR A 1 98 ? -1.615 -4.491 29.844 1.00 52.46 98 TYR X O 1
ATOM 703 N N . GLU A 1 99 ? -1.168 -2.345 30.277 1.00 31.89 99 GLU X N 1
ATOM 704 C CA . GLU A 1 99 ? -2.189 -2.275 31.316 1.00 31.89 99 GLU X CA 1
ATOM 705 C C . GLU A 1 99 ? -3.540 -2.672 30.748 1.00 31.89 99 GLU X C 1
ATOM 706 O O . GLU A 1 99 ? -4.013 -2.100 29.769 1.00 31.89 99 GLU X O 1
ATOM 712 N N . PRO A 1 100 ? -4.189 -3.666 31.357 1.00 65.90 100 PRO X N 1
ATOM 713 C CA . PRO A 1 100 ? -5.495 -4.080 30.836 1.00 65.90 100 PRO X CA 1
ATOM 714 C C . PRO A 1 100 ? -6.634 -3.103 31.124 1.00 65.90 100 PRO X C 1
ATOM 715 O O . PRO A 1 100 ? -7.674 -3.519 31.621 1.00 65.90 100 PRO X O 1
ATOM 719 N N . ILE A 1 101 ? -6.465 -1.819 30.812 1.00 48.28 101 ILE X N 1
ATOM 720 C CA . ILE A 1 101 ? -7.542 -0.859 31.085 1.00 48.28 101 ILE X CA 1
ATOM 721 C C . ILE A 1 101 ? -8.640 -0.869 30.036 1.00 48.28 101 ILE X C 1
ATOM 722 O O . ILE A 1 101 ? -9.745 -0.406 30.302 1.00 48.28 101 ILE X O 1
ATOM 727 N N . ALA A 1 102 ? -8.334 -1.372 28.840 1.00 49.68 102 ALA X N 1
ATOM 728 C CA . ALA A 1 102 ? -9.327 -1.442 27.771 1.00 49.68 102 ALA X CA 1
ATOM 729 C C . ALA A 1 102 ? -8.861 -2.352 26.651 1.00 49.68 102 ALA X C 1
ATOM 730 O O . ALA A 1 102 ? -7.669 -2.602 26.509 1.00 49.68 102 ALA X O 1
ATOM 732 N N . PRO A 1 103 ? -9.804 -2.862 25.840 1.00 33.37 103 PRO X N 1
ATOM 733 C CA . PRO A 1 103 ? -9.506 -3.750 24.716 1.00 33.37 103 PRO X CA 1
ATOM 734 C C . PRO A 1 103 ? -8.323 -3.215 23.928 1.00 33.37 103 PRO X C 1
ATOM 735 O O . PRO A 1 103 ? -7.287 -3.865 23.839 1.00 33.37 103 PRO X O 1
ATOM 739 N N . TYR A 1 104 ? -8.482 -2.029 23.345 1.00 49.21 104 TYR X N 1
ATOM 740 C CA . TYR A 1 104 ? -7.392 -1.393 22.599 1.00 49.21 104 TYR X CA 1
ATOM 741 C C . TYR A 1 104 ? -7.017 -0.122 23.343 1.00 49.21 104 TYR X C 1
ATOM 742 O O . TYR A 1 104 ? -7.884 0.685 23.675 1.00 49.21 104 TYR X O 1
ATOM 751 N N . HIS A 1 105 ? -5.726 0.059 23.591 1.00 29.90 105 HIS X N 1
ATOM 752 C CA . HIS A 1 105 ? -5.264 1.220 24.327 1.00 29.90 105 HIS X CA 1
ATOM 753 C C . HIS A 1 105 ? -4.078 1.933 23.707 1.00 29.90 105 HIS X C 1
ATOM 754 O O . HIS A 1 105 ? -3.072 1.310 23.381 1.00 29.90 105 HIS X O 1
ATOM 761 N N . PHE A 1 106 ? -4.211 3.247 23.542 1.00 36.72 106 PHE X N 1
ATOM 762 C CA . PHE A 1 106 ? -3.138 4.074 22.994 1.00 36.72 106 PHE X CA 1
ATOM 763 C C . PHE A 1 106 ? -2.725 4.999 24.112 1.00 36.72 106 PHE X C 1
ATOM 764 O O . PHE A 1 106 ? -3.571 5.569 24.803 1.00 36.72 106 PHE X O 1
ATOM 772 N N . ASP A 1 107 ? -1.422 5.145 24.287 1.00 25.99 107 ASP X N 1
ATOM 773 C CA . ASP A 1 107 ? -0.879 6.021 25.310 1.00 25.99 107 ASP X CA 1
ATOM 774 C C . ASP A 1 107 ? -0.043 6.976 24.495 1.00 25.99 107 ASP X C 1
ATOM 775 O O . ASP A 1 107 ? 1.114 6.703 24.183 1.00 25.99 107 ASP X O 1
ATOM 780 N N . LEU A 1 108 ? -0.643 8.096 24.134 1.00 46.68 108 LEU X N 1
ATOM 781 C CA . LEU A 1 108 ? 0.037 9.062 23.300 1.00 46.68 108 LEU X CA 1
ATOM 782 C C . LEU A 1 108 ? 1.006 9.953 24.046 1.00 46.68 108 LEU X C 1
ATOM 783 O O . LEU A 1 108 ? 1.015 10.012 25.270 1.00 46.68 108 LEU X O 1
ATOM 788 N N . SER A 1 109 ? 1.844 10.630 23.283 1.00 37.04 109 SER X N 1
ATOM 789 C CA . SER A 1 109 ? 2.792 11.572 23.834 1.00 37.04 109 SER X CA 1
ATOM 790 C C . SER A 1 109 ? 1.946 12.809 24.130 1.00 37.04 109 SER X C 1
ATOM 791 O O . SER A 1 109 ? 0.773 12.868 23.752 1.00 37.04 109 SER X O 1
ATOM 794 N N . GLY A 1 110 ? 2.528 13.797 24.801 1.00 45.00 110 GLY X N 1
ATOM 795 C CA . GLY A 1 110 ? 1.775 15.006 25.086 1.00 45.00 110 GLY X CA 1
ATOM 796 C C . GLY A 1 110 ? 1.492 15.712 23.774 1.00 45.00 110 GLY X C 1
ATOM 797 O O . GLY A 1 110 ? 0.375 16.162 23.515 1.00 45.00 110 GLY X O 1
ATOM 798 N N . LYS A 1 111 ? 2.525 15.793 22.943 1.00 42.59 111 LYS X N 1
ATOM 799 C CA . LYS A 1 111 ? 2.441 16.423 21.630 1.00 42.59 111 LYS X CA 1
ATOM 800 C C . LYS A 1 111 ? 1.277 15.820 20.850 1.00 42.59 111 LYS X C 1
ATOM 801 O O . LYS A 1 111 ? 0.321 16.518 20.494 1.00 42.59 111 LYS X O 1
ATOM 807 N N . ALA A 1 112 ? 1.368 14.514 20.596 1.00 54.93 112 ALA X N 1
ATOM 808 C CA . ALA A 1 112 ? 0.339 13.786 19.863 1.00 54.93 112 ALA X CA 1
ATOM 809 C C . ALA A 1 112 ? -1.027 13.978 20.498 1.00 54.93 112 ALA X C 1
ATOM 810 O O . ALA A 1 112 ? -1.941 14.493 19.872 1.00 54.93 112 ALA X O 1
ATOM 812 N N . PHE A 1 113 ? -1.167 13.571 21.748 1.00 52.54 113 PHE X N 1
ATOM 813 C CA . PHE A 1 113 ? -2.448 13.701 22.422 1.00 52.54 113 PHE X CA 1
ATOM 814 C C . PHE A 1 113 ? -3.049 15.087 22.222 1.00 52.54 113 PHE X C 1
ATOM 815 O O . PHE A 1 113 ? -4.263 15.229 22.051 1.00 52.54 113 PHE X O 1
ATOM 823 N N . GLY A 1 114 ? -2.194 16.107 22.254 1.00 62.96 114 GLY X N 1
ATOM 824 C CA . GLY A 1 114 ? -2.659 17.472 22.078 1.00 62.96 114 GLY X CA 1
ATOM 825 C C . GLY A 1 114 ? -3.149 17.732 20.670 1.00 62.96 114 GLY X C 1
ATOM 826 O O . GLY A 1 114 ? -4.180 18.375 20.475 1.00 62.96 114 GLY X O 1
ATOM 827 N N . SER A 1 115 ? -2.404 17.220 19.693 1.00 41.75 115 SER X N 1
ATOM 828 C CA . SER A 1 115 ? -2.734 17.373 18.282 1.00 41.75 115 SER X CA 1
ATOM 829 C C . SER A 1 115 ? -4.139 16.942 17.914 1.00 41.75 115 SER X C 1
ATOM 830 O O . SER A 1 115 ? -4.631 17.271 16.842 1.00 41.75 115 SER X O 1
ATOM 833 N N . LEU A 1 116 ? -4.797 16.200 18.785 1.00 36.02 116 LEU X N 1
ATOM 834 C CA . LEU A 1 116 ? -6.149 15.774 18.473 1.00 36.02 116 LEU X CA 1
ATOM 835 C C . LEU A 1 116 ? -7.111 16.927 18.683 1.00 36.02 116 LEU X C 1
ATOM 836 O O . LEU A 1 116 ? -8.313 16.787 18.456 1.00 36.02 116 LEU X O 1
ATOM 841 N N . ALA A 1 117 ? -6.580 18.074 19.104 1.00 67.56 117 ALA X N 1
ATOM 842 C CA . ALA A 1 117 ? -7.409 19.247 19.400 1.00 67.56 117 ALA X CA 1
ATOM 843 C C . ALA A 1 117 ? -7.461 20.372 18.376 1.00 67.56 117 ALA X C 1
ATOM 844 O O . ALA A 1 117 ? -6.535 20.577 17.595 1.00 67.56 117 ALA X O 1
ATOM 846 N N . LYS A 1 118 ? -8.566 21.107 18.405 1.00 62.31 118 LYS X N 1
ATOM 847 C CA . LYS A 1 118 ? -8.756 22.246 17.520 1.00 62.31 118 LYS X CA 1
ATOM 848 C C . LYS A 1 118 ? -7.646 23.219 17.901 1.00 62.31 118 LYS X C 1
ATOM 849 O O . LYS A 1 118 ? -7.308 23.349 19.076 1.00 62.31 118 LYS X O 1
ATOM 855 N N . PRO A 1 119 ? -7.070 23.920 16.916 1.00 70.89 119 PRO X N 1
ATOM 856 C CA . PRO A 1 119 ? -5.989 24.880 17.166 1.00 70.89 119 PRO X CA 1
ATOM 857 C C . PRO A 1 119 ? -6.164 25.752 18.409 1.00 70.89 119 PRO X C 1
ATOM 858 O O . PRO A 1 119 ? -7.208 26.385 18.598 1.00 70.89 119 PRO X O 1
ATOM 862 N N . GLY A 1 120 ? -5.130 25.764 19.252 1.00 72.64 120 GLY X N 1
ATOM 863 C CA . GLY A 1 120 ? -5.138 26.561 20.470 1.00 72.64 120 GLY X CA 1
ATOM 864 C C . GLY A 1 120 ? -5.803 25.937 21.682 1.00 72.64 120 GLY X C 1
ATOM 865 O O . GLY A 1 120 ? -5.872 26.557 22.744 1.00 72.64 120 GLY X O 1
ATOM 866 N N . LEU A 1 121 ? -6.278 24.704 21.534 1.00 98.68 121 LEU X N 1
ATOM 867 C CA . LEU A 1 121 ? -6.955 24.012 22.625 1.00 98.68 121 LEU X CA 1
ATOM 868 C C . LEU A 1 121 ? -6.145 22.839 23.185 1.00 98.68 121 LEU X C 1
ATOM 869 O O . LEU A 1 121 ? -6.619 22.100 24.047 1.00 98.68 121 LEU X O 1
ATOM 874 N N . ASN A 1 122 ? -4.920 22.688 22.697 1.00 66.63 122 ASN X N 1
ATOM 875 C CA . ASN A 1 122 ? -4.028 21.617 23.125 1.00 66.63 122 ASN X CA 1
ATOM 876 C C . ASN A 1 122 ? -4.042 21.372 24.630 1.00 66.63 122 ASN X C 1
ATOM 877 O O . ASN A 1 122 ? -4.832 20.574 25.136 1.00 66.63 122 ASN X O 1
ATOM 882 N N . ASP A 1 123 ? -3.140 22.058 25.329 1.00 76.12 123 ASP X N 1
ATOM 883 C CA . ASP A 1 123 ? -2.991 21.952 26.780 1.00 76.12 123 ASP X CA 1
ATOM 884 C C . ASP A 1 123 ? -4.332 21.807 27.480 1.00 76.12 123 ASP X C 1
ATOM 885 O O . ASP A 1 123 ? -4.436 21.173 28.527 1.00 76.12 123 ASP X O 1
ATOM 890 N N . LYS A 1 124 ? -5.362 22.394 26.894 1.00 66.79 124 LYS X N 1
ATOM 891 C CA . LYS A 1 124 ? -6.688 22.294 27.465 1.00 66.79 124 LYS X CA 1
ATOM 892 C C . LYS A 1 124 ? -7.091 20.828 27.457 1.00 66.79 124 LYS X C 1
ATOM 893 O O . LYS A 1 124 ? -7.331 20.227 28.504 1.00 66.79 124 LYS X O 1
ATOM 899 N N . ILE A 1 125 ? -7.143 20.266 26.252 1.00 75.63 125 ILE X N 1
ATOM 900 C CA . ILE A 1 125 ? -7.529 18.876 26.019 1.00 75.63 125 ILE X CA 1
ATOM 901 C C . ILE A 1 125 ? -6.622 17.872 26.746 1.00 75.63 125 ILE X C 1
ATOM 902 O O . ILE A 1 125 ? -7.072 16.790 27.126 1.00 75.63 125 ILE X O 1
ATOM 907 N N . ARG A 1 126 ? -5.352 18.218 26.934 1.00 64.76 126 ARG X N 1
ATOM 908 C CA . ARG A 1 126 ? -4.440 17.315 27.626 1.00 64.76 126 ARG X CA 1
ATOM 909 C C . ARG A 1 126 ? -4.852 17.059 29.069 1.00 64.76 126 ARG X C 1
ATOM 910 O O . ARG A 1 126 ? -4.330 16.144 29.719 1.00 64.76 126 ARG X O 1
ATOM 918 N N . HIS A 1 127 ? -5.768 17.873 29.586 1.00 61.54 127 HIS X N 1
ATOM 919 C CA . HIS A 1 127 ? -6.202 17.674 30.954 1.00 61.54 127 HIS X CA 1
ATOM 920 C C . HIS A 1 127 ? -7.577 17.054 31.054 1.00 61.54 127 HIS X C 1
ATOM 921 O O . HIS A 1 127 ? -8.510 17.614 31.633 1.00 61.54 127 HIS X O 1
ATOM 928 N N . CYS A 1 128 ? -7.675 15.881 30.451 1.00 66.83 128 CYS X N 1
ATOM 929 C CA . CYS A 1 128 ? -8.870 15.068 30.466 1.00 66.83 128 CYS X CA 1
ATOM 930 C C . CYS A 1 128 ? -8.256 13.704 30.661 1.00 66.83 128 CYS X C 1
ATOM 931 O O . CYS A 1 128 ? -8.936 12.728 30.954 1.00 66.83 128 CYS X O 1
ATOM 934 N N . GLY A 1 129 ? -6.936 13.675 30.503 1.00 72.04 129 GLY X N 1
ATOM 935 C CA . GLY A 1 129 ? -6.165 12.462 30.684 1.00 72.04 129 GLY X CA 1
ATOM 936 C C . GLY A 1 129 ? -6.580 11.275 29.849 1.00 72.04 129 GLY X C 1
ATOM 937 O O . GLY A 1 129 ? -5.813 10.814 29.010 1.00 72.04 129 GLY X O 1
ATOM 938 N N . ILE A 1 130 ? -7.786 10.773 30.089 1.00 37.73 130 ILE X N 1
ATOM 939 C CA . ILE A 1 130 ? -8.290 9.630 29.360 1.00 37.73 130 ILE X CA 1
ATOM 940 C C . ILE A 1 130 ? -9.574 9.940 28.604 1.00 37.73 130 ILE X C 1
ATOM 941 O O . ILE A 1 130 ? -10.493 10.543 29.148 1.00 37.73 130 ILE X O 1
ATOM 946 N N . MET A 1 131 ? -9.639 9.501 27.351 1.00 69.22 131 MET X N 1
ATOM 947 C CA . MET A 1 131 ? -10.819 9.721 26.519 1.00 69.22 131 MET X CA 1
ATOM 948 C C . MET A 1 131 ? -10.923 8.658 25.440 1.00 69.22 131 MET X C 1
ATOM 949 O O . MET A 1 131 ? -9.938 8.001 25.102 1.00 69.22 131 MET X O 1
ATOM 954 N N . ASP A 1 132 ? -12.125 8.501 24.899 1.00 63.49 132 ASP X N 1
ATOM 955 C CA . ASP A 1 132 ? -12.368 7.541 23.830 1.00 63.49 132 ASP X CA 1
ATOM 956 C C . ASP A 1 132 ? -11.990 8.165 22.486 1.00 63.49 132 ASP X C 1
ATOM 957 O O . ASP A 1 132 ? -12.501 9.223 22.112 1.00 63.49 132 ASP X O 1
ATOM 962 N N . VAL A 1 133 ? -11.090 7.513 21.764 1.00 49.41 133 VAL X N 1
ATOM 963 C CA . VAL A 1 133 ? -10.678 7.994 20.454 1.00 49.41 133 VAL X CA 1
ATOM 964 C C . VAL A 1 133 ? -11.121 7.015 19.361 1.00 49.41 133 VAL X C 1
ATOM 965 O O . VAL A 1 133 ? -11.863 6.071 19.626 1.00 49.41 133 VAL X O 1
ATOM 969 N N . GLU A 1 134 ? -10.679 7.257 18.133 1.00 37.50 134 GLU X N 1
ATOM 970 C CA . GLU A 1 134 ? -11.005 6.382 17.013 1.00 37.50 134 GLU X CA 1
ATOM 971 C C . GLU A 1 134 ? -9.755 6.207 16.186 1.00 37.50 134 GLU X C 1
ATOM 972 O O . GLU A 1 134 ? -8.998 7.159 16.016 1.00 37.50 134 GLU X O 1
ATOM 978 N N . PHE A 1 135 ? -9.521 5.004 15.674 1.00 41.16 135 PHE X N 1
ATOM 979 C CA . PHE A 1 135 ? -8.309 4.788 14.893 1.00 41.16 135 PHE X CA 1
ATOM 980 C C . PHE A 1 135 ? -8.401 3.698 13.832 1.00 41.16 135 PHE X C 1
ATOM 981 O O . PHE A 1 135 ? -9.391 2.972 13.732 1.00 41.16 135 PHE X O 1
ATOM 989 N N . ARG A 1 136 ? -7.328 3.591 13.059 1.00 11.01 136 ARG X N 1
ATOM 990 C CA . ARG A 1 136 ? -7.210 2.586 12.039 1.00 11.01 136 ARG X CA 1
ATOM 991 C C . ARG A 1 136 ? -5.763 2.595 11.607 1.00 11.01 136 ARG X C 1
ATOM 992 O O . ARG A 1 136 ? -5.156 3.644 11.524 1.00 11.01 136 ARG X O 1
ATOM 1000 N N . ARG A 1 137 ? -5.178 1.435 11.366 1.00 24.96 137 ARG X N 1
ATOM 1001 C CA . ARG A 1 137 ? -3.788 1.417 10.944 1.00 24.96 137 ARG X CA 1
ATOM 1002 C C . ARG A 1 137 ? -3.711 2.019 9.538 1.00 24.96 137 ARG X C 1
ATOM 1003 O O . ARG A 1 137 ? -4.736 2.177 8.872 1.00 24.96 137 ARG X O 1
ATOM 1011 N N . VAL A 1 138 ? -2.505 2.362 9.093 1.00 25.83 138 VAL X N 1
ATOM 1012 C CA . VAL A 1 138 ? -2.310 2.951 7.780 1.00 25.83 138 VAL X CA 1
ATOM 1013 C C . VAL A 1 138 ? -0.899 2.646 7.314 1.00 25.83 138 VAL X C 1
ATOM 1014 O O . VAL A 1 138 ? -0.034 2.325 8.113 1.00 25.83 138 VAL X O 1
ATOM 1018 N N . ARG A 1 139 ? -0.650 2.725 6.022 1.00 43.70 139 ARG X N 1
ATOM 1019 C CA . ARG A 1 139 ? 0.697 2.481 5.569 1.00 43.70 139 ARG X CA 1
ATOM 1020 C C . ARG A 1 139 ? 1.483 3.669 6.126 1.00 43.70 139 ARG X C 1
ATOM 1021 O O . ARG A 1 139 ? 0.890 4.660 6.537 1.00 43.70 139 ARG X O 1
ATOM 1029 N N . CYS A 1 140 ? 2.804 3.578 6.172 1.00 28.61 140 CYS X N 1
ATOM 1030 C CA . CYS A 1 140 ? 3.580 4.684 6.702 1.00 28.61 140 CYS X CA 1
ATOM 1031 C C . CYS A 1 140 ? 4.266 5.422 5.587 1.00 28.61 140 CYS X C 1
ATOM 1032 O O . CYS A 1 140 ? 4.840 4.807 4.698 1.00 28.61 140 CYS X O 1
ATOM 1035 N N . LYS A 1 141 ? 4.259 6.744 5.672 1.00 40.28 141 LYS X N 1
ATOM 1036 C CA . LYS A 1 141 ? 4.885 7.581 4.668 1.00 40.28 141 LYS X CA 1
ATOM 1037 C C . LYS A 1 141 ? 5.914 8.457 5.346 1.00 40.28 141 LYS X C 1
ATOM 1038 O O . LYS A 1 141 ? 5.638 9.067 6.376 1.00 40.28 141 LYS X O 1
ATOM 1044 N N . TYR A 1 142 ? 7.111 8.497 4.782 1.00 44.40 142 TYR X N 1
ATOM 1045 C CA . TYR A 1 142 ? 8.200 9.320 5.310 1.00 44.40 142 TYR X CA 1
ATOM 1046 C C . TYR A 1 142 ? 8.589 10.333 4.231 1.00 44.40 142 TYR X C 1
ATOM 1047 O O . TYR A 1 142 ? 8.116 10.258 3.098 1.00 44.40 142 TYR X O 1
ATOM 1056 N N . PRO A 1 143 ? 9.438 11.309 4.575 1.00 58.88 143 PRO X N 1
ATOM 1057 C CA . PRO A 1 143 ? 9.821 12.267 3.542 1.00 58.88 143 PRO X CA 1
ATOM 1058 C C . PRO A 1 143 ? 10.342 11.480 2.342 1.00 58.88 143 PRO X C 1
ATOM 1059 O O . PRO A 1 143 ? 10.807 10.350 2.483 1.00 58.88 143 PRO X O 1
ATOM 1063 N N . ALA A 1 144 ? 10.265 12.071 1.160 1.00 30.74 144 ALA X N 1
ATOM 1064 C CA . ALA A 1 144 ? 10.704 11.382 -0.041 1.00 30.74 144 ALA X CA 1
ATOM 1065 C C . ALA A 1 144 ? 12.199 11.199 -0.068 1.00 30.74 144 ALA X C 1
ATOM 1066 O O . ALA A 1 144 ? 12.951 12.033 0.421 1.00 30.74 144 ALA X O 1
ATOM 1068 N N . GLY A 1 145 ? 12.630 10.093 -0.651 1.00 48.20 145 GLY X N 1
ATOM 1069 C CA . GLY A 1 145 ? 14.047 9.822 -0.738 1.00 48.20 145 GLY X CA 1
ATOM 1070 C C . GLY A 1 145 ? 14.568 9.167 0.516 1.00 48.20 145 GLY X C 1
ATOM 1071 O O . GLY A 1 145 ? 15.619 8.543 0.479 1.00 48.20 145 GLY X O 1
ATOM 1072 N N . GLN A 1 146 ? 13.832 9.308 1.618 1.00 42.12 146 GLN X N 1
ATOM 1073 C CA . GLN A 1 146 ? 14.215 8.739 2.913 1.00 42.12 146 GLN X CA 1
ATOM 1074 C C . GLN A 1 146 ? 14.158 7.220 2.904 1.00 42.12 146 GLN X C 1
ATOM 1075 O O . GLN A 1 146 ? 13.075 6.641 2.993 1.00 42.12 146 GLN X O 1
ATOM 1081 N N . LYS A 1 147 ? 15.319 6.577 2.818 1.00 48.15 147 LYS X N 1
ATOM 1082 C CA . LYS A 1 147 ? 15.373 5.119 2.784 1.00 48.15 147 LYS X CA 1
ATOM 1083 C C . LYS A 1 147 ? 15.513 4.518 4.184 1.00 48.15 147 LYS X C 1
ATOM 1084 O O . LYS A 1 147 ? 15.515 5.243 5.178 1.00 48.15 147 LYS X O 1
ATOM 1090 N N . ILE A 1 148 ? 15.619 3.193 4.257 1.00 55.60 148 ILE X N 1
ATOM 1091 C CA . ILE A 1 148 ? 15.732 2.504 5.539 1.00 55.60 148 ILE X CA 1
ATOM 1092 C C . ILE A 1 148 ? 17.118 2.575 6.160 1.00 55.60 148 ILE X C 1
ATOM 1093 O O . ILE A 1 148 ? 18.124 2.319 5.497 1.00 55.60 148 ILE X O 1
ATOM 1098 N N . VAL A 1 149 ? 17.154 2.902 7.450 1.00 57.64 149 VAL X N 1
ATOM 1099 C CA . VAL A 1 149 ? 18.412 3.031 8.168 1.00 57.64 149 VAL X CA 1
ATOM 1100 C C . VAL A 1 149 ? 18.690 1.992 9.254 1.00 57.64 149 VAL X C 1
ATOM 1101 O O . VAL A 1 149 ? 17.831 1.691 10.087 1.00 57.64 149 VAL X O 1
ATOM 1105 N N . PHE A 1 150 ? 19.910 1.459 9.223 1.00 43.64 150 PHE X N 1
ATOM 1106 C CA . PHE A 1 150 ? 20.376 0.470 10.193 1.00 43.64 150 PHE X CA 1
ATOM 1107 C C . PHE A 1 150 ? 21.378 1.098 11.164 1.00 43.64 150 PHE X C 1
ATOM 1108 O O . PHE A 1 150 ? 22.375 1.699 10.751 1.00 43.64 150 PHE X O 1
ATOM 1116 N N . HIS A 1 151 ? 21.109 0.944 12.455 1.00 51.27 151 HIS X N 1
ATOM 1117 C CA . HIS A 1 151 ? 21.975 1.489 13.497 1.00 51.27 151 HIS X CA 1
ATOM 1118 C C . HIS A 1 151 ? 22.589 0.356 14.313 1.00 51.27 151 HIS X C 1
ATOM 1119 O O . HIS A 1 151 ? 21.877 -0.536 14.777 1.00 51.27 151 HIS X O 1
ATOM 1126 N N . ILE A 1 152 ? 23.909 0.399 14.487 1.00 66.30 152 ILE X N 1
ATOM 1127 C CA . ILE A 1 152 ? 24.622 -0.620 15.256 1.00 66.30 152 ILE X CA 1
ATOM 1128 C C . ILE A 1 152 ? 24.543 -0.279 16.741 1.00 66.30 152 ILE X C 1
ATOM 1129 O O . ILE A 1 152 ? 24.780 0.862 17.125 1.00 66.30 152 ILE X O 1
ATOM 1134 N N . GLU A 1 153 ? 24.217 -1.262 17.577 1.00 70.76 153 GLU X N 1
ATOM 1135 C CA . GLU A 1 153 ? 24.103 -1.017 19.014 1.00 70.76 153 GLU X CA 1
ATOM 1136 C C . GLU A 1 153 ? 25.381 -1.317 19.815 1.00 70.76 153 GLU X C 1
ATOM 1137 O O . GLU A 1 153 ? 26.319 -1.946 19.306 1.00 70.76 153 GLU X O 1
ATOM 1143 N N . LYS A 1 154 ? 25.406 -0.859 21.069 1.00 71.01 154 LYS X N 1
ATOM 1144 C CA . LYS A 1 154 ? 26.555 -1.046 21.960 1.00 71.01 154 LYS X CA 1
ATOM 1145 C C . LYS A 1 154 ? 26.836 -2.519 22.275 1.00 71.01 154 LYS X C 1
ATOM 1146 O O . LYS A 1 154 ? 26.030 -3.192 22.908 1.00 71.01 154 LYS X O 1
ATOM 1152 N N . GLY A 1 155 ? 28.000 -3.004 21.850 1.00 74.77 155 GLY X N 1
ATOM 1153 C CA . GLY A 1 155 ? 28.342 -4.405 22.049 1.00 74.77 155 GLY X CA 1
ATOM 1154 C C . GLY A 1 155 ? 28.940 -4.886 23.359 1.00 74.77 155 GLY X C 1
ATOM 1155 O O . GLY A 1 155 ? 28.896 -4.195 24.379 1.00 74.77 155 GLY X O 1
ATOM 1156 N N . CYS A 1 156 ? 29.488 -6.103 23.311 1.00 60.33 156 CYS X N 1
ATOM 1157 C CA . CYS A 1 156 ? 30.128 -6.753 24.459 1.00 60.33 156 CYS X CA 1
ATOM 1158 C C . CYS A 1 156 ? 31.083 -7.845 23.972 1.00 60.33 156 CYS X C 1
ATOM 1159 O O . CYS A 1 156 ? 32.055 -7.558 23.268 1.00 60.33 156 CYS X O 1
ATOM 1162 N N . ASN A 1 157 ? 30.802 -9.093 24.353 1.00 99.00 157 ASN X N 1
ATOM 1163 C CA . ASN A 1 157 ? 31.626 -10.228 23.945 1.00 99.00 157 ASN X CA 1
ATOM 1164 C C . ASN A 1 157 ? 31.942 -10.077 22.462 1.00 99.00 157 ASN X C 1
ATOM 1165 O O . ASN A 1 157 ? 31.062 -9.773 21.656 1.00 99.00 157 ASN X O 1
ATOM 1170 N N . PRO A 1 158 ? 33.211 -10.287 22.088 1.00 99.00 158 PRO X N 1
ATOM 1171 C CA . PRO A 1 158 ? 33.707 -10.181 20.715 1.00 99.00 158 PRO X CA 1
ATOM 1172 C C . PRO A 1 158 ? 32.691 -10.389 19.593 1.00 99.00 158 PRO X C 1
ATOM 1173 O O . PRO A 1 158 ? 32.405 -11.518 19.186 1.00 99.00 158 PRO X O 1
ATOM 1177 N N . ASN A 1 159 ? 32.151 -9.276 19.109 1.00 98.30 159 ASN X N 1
ATOM 1178 C CA . ASN A 1 159 ? 31.191 -9.279 18.016 1.00 98.30 159 ASN X CA 1
ATOM 1179 C C . ASN A 1 159 ? 30.003 -10.213 18.169 1.00 98.30 159 ASN X C 1
ATOM 1180 O O . ASN A 1 159 ? 30.070 -11.388 17.800 1.00 98.30 159 ASN X O 1
ATOM 1185 N N . TYR A 1 160 ? 28.917 -9.685 18.722 1.00 99.00 160 TYR X N 1
ATOM 1186 C CA . TYR A 1 160 ? 27.686 -10.449 18.864 1.00 99.00 160 TYR X CA 1
ATOM 1187 C C . TYR A 1 160 ? 26.638 -9.595 18.140 1.00 99.00 160 TYR X C 1
ATOM 1188 O O . TYR A 1 160 ? 25.451 -9.930 18.082 1.00 99.00 160 TYR X O 1
ATOM 1197 N N . LEU A 1 161 ? 27.124 -8.487 17.579 1.00 99.00 161 LEU X N 1
ATOM 1198 C CA . LEU A 1 161 ? 26.328 -7.509 16.835 1.00 99.00 161 LEU X CA 1
ATOM 1199 C C . LEU A 1 161 ? 25.051 -7.014 17.498 1.00 99.00 161 LEU X C 1
ATOM 1200 O O . LEU A 1 161 ? 25.016 -6.793 18.708 1.00 99.00 161 LEU X O 1
ATOM 1205 N N . ALA A 1 162 ? 24.022 -6.827 16.674 1.00 66.37 162 ALA X N 1
ATOM 1206 C CA . ALA A 1 162 ? 22.701 -6.337 17.073 1.00 66.37 162 ALA X CA 1
ATOM 1207 C C . ALA A 1 162 ? 22.420 -5.061 16.288 1.00 66.37 162 ALA X C 1
ATOM 1208 O O . ALA A 1 162 ? 23.061 -4.029 16.501 1.00 66.37 162 ALA X O 1
ATOM 1210 N N . VAL A 1 163 ? 21.459 -5.140 15.375 1.00 52.28 163 VAL X N 1
ATOM 1211 C CA . VAL A 1 163 ? 21.098 -4.003 14.541 1.00 52.28 163 VAL X CA 1
ATOM 1212 C C . VAL A 1 163 ? 19.701 -3.488 14.809 1.00 52.28 163 VAL X C 1
ATOM 1213 O O . VAL A 1 163 ? 18.766 -4.258 15.009 1.00 52.28 163 VAL X O 1
ATOM 1217 N N . LEU A 1 164 ? 19.569 -2.173 14.816 1.00 57.49 164 LEU X N 1
ATOM 1218 C CA . LEU A 1 164 ? 18.276 -1.551 14.999 1.00 57.49 164 LEU X CA 1
ATOM 1219 C C . LEU A 1 164 ? 17.901 -1.108 13.593 1.00 57.49 164 LEU X C 1
ATOM 1220 O O . LEU A 1 164 ? 18.770 -0.718 12.812 1.00 57.49 164 LEU X O 1
ATOM 1225 N N . VAL A 1 165 ? 16.617 -1.181 13.262 1.00 40.21 165 VAL X N 1
ATOM 1226 C CA . VAL A 1 165 ? 16.138 -0.768 11.946 1.00 40.21 165 VAL X CA 1
ATOM 1227 C C . VAL A 1 165 ? 15.061 0.286 12.109 1.00 40.21 165 VAL X C 1
ATOM 1228 O O . VAL A 1 165 ? 14.048 0.046 12.756 1.00 40.21 165 VAL X O 1
ATOM 1232 N N . LYS A 1 166 ? 15.279 1.456 11.529 1.00 42.70 166 LYS X N 1
ATOM 1233 C CA . LYS A 1 166 ? 14.301 2.527 11.652 1.00 42.70 166 LYS X CA 1
ATOM 1234 C C . LYS A 1 166 ? 13.844 3.022 10.303 1.00 42.70 166 LYS X C 1
ATOM 1235 O O . LYS A 1 166 ? 14.486 2.748 9.295 1.00 42.70 166 LYS X O 1
ATOM 1241 N N . TYR A 1 167 ? 12.747 3.776 10.302 1.00 47.87 167 TYR X N 1
ATOM 1242 C CA . TYR A 1 167 ? 12.210 4.373 9.079 1.00 47.87 167 TYR X CA 1
ATOM 1243 C C . TYR A 1 167 ? 11.809 3.349 8.041 1.00 47.87 167 TYR X C 1
ATOM 1244 O O . TYR A 1 167 ? 12.330 3.345 6.927 1.00 47.87 167 TYR X O 1
ATOM 1253 N N . VAL A 1 168 ? 10.891 2.472 8.415 1.00 42.72 168 VAL X N 1
ATOM 1254 C CA . VAL A 1 168 ? 10.428 1.461 7.496 1.00 42.72 168 VAL X CA 1
ATOM 1255 C C . VAL A 1 168 ? 9.031 1.880 7.078 1.00 42.72 168 VAL X C 1
ATOM 1256 O O . VAL A 1 168 ? 8.087 1.824 7.859 1.00 42.72 168 VAL X O 1
ATOM 1260 N N . ALA A 1 169 ? 8.918 2.325 5.835 1.00 38.54 169 ALA X N 1
ATOM 1261 C CA . ALA A 1 169 ? 7.649 2.779 5.307 1.00 38.54 169 ALA X CA 1
ATOM 1262 C C . ALA A 1 169 ? 6.695 1.645 4.985 1.00 38.54 169 ALA X C 1
ATOM 1263 O O . ALA A 1 169 ? 7.091 0.506 4.804 1.00 38.54 169 ALA X O 1
ATOM 1265 N N . ASP A 1 170 ? 5.422 1.992 4.933 1.00 28.44 170 ASP X N 1
ATOM 1266 C CA . ASP A 1 170 ? 4.354 1.077 4.598 1.00 28.44 170 ASP X CA 1
ATOM 1267 C C . ASP A 1 170 ? 3.917 0.242 5.744 1.00 28.44 170 ASP X C 1
ATOM 1268 O O . ASP A 1 170 ? 3.105 0.691 6.544 1.00 28.44 170 ASP X O 1
ATOM 1273 N N . ASP A 1 171 ? 4.419 -0.983 5.823 1.00 30.15 171 ASP X N 1
ATOM 1274 C CA . ASP A 1 171 ? 4.022 -1.846 6.922 1.00 30.15 171 ASP X CA 1
ATOM 1275 C C . ASP A 1 171 ? 4.545 -1.247 8.201 1.00 30.15 171 ASP X C 1
ATOM 1276 O O . ASP A 1 171 ? 3.897 -1.330 9.230 1.00 30.15 171 ASP X O 1
ATOM 1281 N N . GLY A 1 172 ? 5.712 -0.620 8.109 1.00 50.12 172 GLY X N 1
ATOM 1282 C CA . GLY A 1 172 ? 6.311 0.019 9.257 1.00 50.12 172 GLY X CA 1
ATOM 1283 C C . GLY A 1 172 ? 7.092 -0.913 10.160 1.00 50.12 172 GLY X C 1
ATOM 1284 O O . GLY A 1 172 ? 8.214 -0.604 10.559 1.00 50.12 172 GLY X O 1
ATOM 1285 N N . ASP A 1 173 ? 6.508 -2.065 10.468 1.00 39.19 173 ASP X N 1
ATOM 1286 C CA . ASP A 1 173 ? 7.127 -3.025 11.361 1.00 39.19 173 ASP X CA 1
ATOM 1287 C C . ASP A 1 173 ? 7.811 -4.206 10.703 1.00 39.19 173 ASP X C 1
ATOM 1288 O O . ASP A 1 173 ? 7.370 -4.707 9.669 1.00 39.19 173 ASP X O 1
ATOM 1293 N N . ILE A 1 174 ? 8.888 -4.658 11.340 1.00 59.27 174 ILE X N 1
ATOM 1294 C CA . ILE A 1 174 ? 9.666 -5.800 10.876 1.00 59.27 174 ILE X CA 1
ATOM 1295 C C . ILE A 1 174 ? 9.296 -7.052 11.669 1.00 59.27 174 ILE X C 1
ATOM 1296 O O . ILE A 1 174 ? 8.774 -6.966 12.774 1.00 59.27 174 ILE X O 1
ATOM 1301 N N . VAL A 1 175 ? 9.554 -8.217 11.091 1.00 33.73 175 VAL X N 1
ATOM 1302 C CA . VAL A 1 175 ? 9.238 -9.478 11.743 1.00 33.73 175 VAL X CA 1
ATOM 1303 C C . VAL A 1 175 ? 10.327 -10.516 11.496 1.00 33.73 175 VAL X C 1
ATOM 1304 O O . VAL A 1 175 ? 10.178 -11.685 11.849 1.00 33.73 175 VAL X O 1
ATOM 1308 N N . LEU A 1 176 ? 11.425 -10.083 10.894 1.00 32.04 176 LEU X N 1
ATOM 1309 C CA . LEU A 1 176 ? 12.534 -10.974 10.631 1.00 32.04 176 LEU X CA 1
ATOM 1310 C C . LEU A 1 176 ? 13.648 -10.275 9.895 1.00 32.04 176 LEU X C 1
ATOM 1311 O O . LEU A 1 176 ? 13.410 -9.588 8.909 1.00 32.04 176 LEU X O 1
ATOM 1316 N N . MET A 1 177 ? 14.870 -10.452 10.376 1.00 50.60 177 MET X N 1
ATOM 1317 C CA . MET A 1 177 ? 16.027 -9.867 9.728 1.00 50.60 177 MET X CA 1
ATOM 1318 C C . MET A 1 177 ? 16.967 -11.047 9.526 1.00 50.60 177 MET X C 1
ATOM 1319 O O . MET A 1 177 ? 16.817 -12.067 10.195 1.00 50.60 177 MET X O 1
ATOM 1324 N N . GLU A 1 178 ? 17.908 -10.936 8.594 1.00 55.01 178 GLU X N 1
ATOM 1325 C CA . GLU A 1 178 ? 18.851 -12.023 8.347 1.00 55.01 178 GLU X CA 1
ATOM 1326 C C . GLU A 1 178 ? 20.025 -11.540 7.532 1.00 55.01 178 GLU X C 1
ATOM 1327 O O . GLU A 1 178 ? 19.942 -10.498 6.887 1.00 55.01 178 GLU X O 1
ATOM 1333 N N . ILE A 1 179 ? 21.118 -12.300 7.554 1.00 70.48 179 ILE X N 1
ATOM 1334 C CA . ILE A 1 179 ? 22.323 -11.885 6.849 1.00 70.48 179 ILE X CA 1
ATOM 1335 C C . ILE A 1 179 ? 22.946 -12.938 5.944 1.00 70.48 179 ILE X C 1
ATOM 1336 O O . ILE A 1 179 ? 22.351 -13.970 5.659 1.00 70.48 179 ILE X O 1
ATOM 1341 N N . GLN A 1 180 ? 24.158 -12.634 5.491 1.00 99.00 180 GLN X N 1
ATOM 1342 C CA . GLN A 1 180 ? 24.966 -13.494 4.632 1.00 99.00 180 GLN X CA 1
ATOM 1343 C C . GLN A 1 180 ? 26.225 -12.702 4.291 1.00 99.00 180 GLN X C 1
ATOM 1344 O O . GLN A 1 180 ? 26.155 -11.653 3.646 1.00 99.00 180 GLN X O 1
ATOM 1350 N N . ASP A 1 181 ? 27.378 -13.181 4.741 1.00 72.36 181 ASP X N 1
ATOM 1351 C CA . ASP A 1 181 ? 28.612 -12.466 4.445 1.00 72.36 181 ASP X CA 1
ATOM 1352 C C . ASP A 1 181 ? 29.149 -12.860 3.080 1.00 72.36 181 ASP X C 1
ATOM 1353 O O . ASP A 1 181 ? 28.543 -13.672 2.379 1.00 72.36 181 ASP X O 1
ATOM 1358 N N . LYS A 1 182 ? 30.281 -12.272 2.707 1.00 99.00 182 LYS X N 1
ATOM 1359 C CA . LYS A 1 182 ? 30.904 -12.552 1.421 1.00 99.00 182 LYS X CA 1
ATOM 1360 C C . LYS A 1 182 ? 31.287 -14.024 1.320 1.00 99.00 182 LYS X C 1
ATOM 1361 O O . LYS A 1 182 ? 32.335 -14.440 1.821 1.00 99.00 182 LYS X O 1
ATOM 1367 N N . LEU A 1 183 ? 30.427 -14.801 0.668 1.00 99.00 183 LEU X N 1
ATOM 1368 C CA . LEU A 1 183 ? 30.629 -16.232 0.475 1.00 99.00 183 LEU X CA 1
ATOM 1369 C C . LEU A 1 183 ? 29.986 -17.064 1.570 1.00 99.00 183 LEU X C 1
ATOM 1370 O O . LEU A 1 183 ? 30.214 -16.843 2.763 1.00 99.00 183 LEU X O 1
ATOM 1375 N N . SER A 1 184 ? 29.174 -18.021 1.122 1.00 99.00 184 SER X N 1
ATOM 1376 C 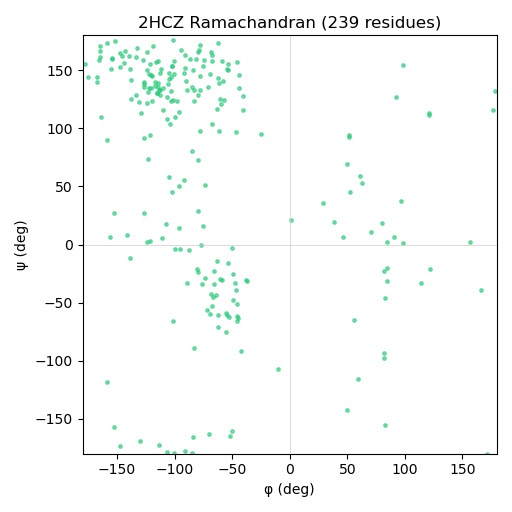CA . SER A 1 184 ? 28.427 -18.943 1.971 1.00 99.00 184 SER X CA 1
ATOM 1377 C C . SER A 1 184 ? 27.017 -18.402 2.157 1.00 99.00 184 SER X C 1
ATOM 1378 O O . SER A 1 184 ? 26.432 -18.520 3.232 1.00 99.00 184 SER X O 1
ATOM 1381 N N . ALA A 1 185 ? 26.479 -17.813 1.091 1.00 66.67 185 ALA X N 1
ATOM 1382 C CA . ALA A 1 185 ? 25.133 -17.245 1.116 1.00 66.67 185 ALA X CA 1
ATOM 1383 C C . ALA A 1 185 ? 24.068 -18.284 1.472 1.00 66.67 185 ALA X C 1
ATOM 1384 O O . ALA A 1 185 ? 24.283 -19.483 1.314 1.00 66.67 185 ALA X O 1
ATOM 1386 N N . GLU A 1 186 ? 22.924 -17.813 1.960 1.00 87.47 186 GLU X N 1
ATOM 1387 C CA . GLU A 1 186 ? 21.808 -18.676 2.346 1.00 87.47 186 GLU X CA 1
ATOM 1388 C C . GLU A 1 186 ? 20.919 -17.957 3.357 1.00 87.47 186 GLU X C 1
ATOM 1389 O O . GLU A 1 186 ? 19.931 -18.509 3.850 1.00 87.47 186 GLU X O 1
ATOM 1395 N N . TRP A 1 187 ? 21.283 -16.716 3.659 1.00 71.32 187 TRP X N 1
ATOM 1396 C CA . TRP A 1 187 ? 20.527 -15.890 4.589 1.00 71.32 187 TRP X CA 1
ATOM 1397 C C . TRP A 1 187 ? 20.250 -16.555 5.926 1.00 71.32 187 TRP X C 1
ATOM 1398 O O . TRP A 1 187 ? 19.266 -17.283 6.071 1.00 71.32 187 TRP X O 1
ATOM 1409 N N . LYS A 1 188 ? 21.112 -16.306 6.904 1.00 84.38 188 LYS X N 1
ATOM 1410 C CA . LYS A 1 188 ? 20.903 -16.859 8.233 1.00 84.38 188 LYS X CA 1
ATOM 1411 C C . LYS A 1 188 ? 20.061 -15.849 8.989 1.00 84.38 188 LYS X C 1
ATOM 1412 O O . LYS A 1 188 ? 20.342 -14.652 8.957 1.00 84.38 188 LYS X O 1
ATOM 1418 N N . PRO A 1 189 ? 19.012 -16.319 9.674 1.00 61.36 189 PRO X N 1
ATOM 1419 C CA . PRO A 1 189 ? 18.094 -15.491 10.457 1.00 61.36 189 PRO X CA 1
ATOM 1420 C C . PRO A 1 189 ? 18.811 -14.582 11.449 1.00 61.36 189 PRO X C 1
ATOM 1421 O O . PRO A 1 189 ? 20.022 -14.374 11.360 1.00 61.36 189 PRO X O 1
ATOM 1425 N N . MET A 1 190 ? 18.048 -14.044 12.395 1.00 43.42 190 MET X N 1
ATOM 1426 C CA . MET A 1 190 ? 18.596 -13.163 13.412 1.00 43.42 190 MET X CA 1
ATOM 1427 C C . MET A 1 190 ? 17.694 -13.209 14.632 1.00 43.42 190 MET X C 1
ATOM 1428 O O . MET A 1 190 ? 16.489 -13.442 14.515 1.00 43.42 190 MET X O 1
ATOM 1433 N N . LYS A 1 191 ? 18.281 -12.980 15.801 1.00 57.01 191 LYS X N 1
ATOM 1434 C CA . LYS A 1 191 ? 17.521 -13.010 17.038 1.00 57.01 191 LYS X CA 1
ATOM 1435 C C . LYS A 1 191 ? 16.869 -11.679 17.282 1.00 57.01 191 LYS X C 1
ATOM 1436 O O . LYS A 1 191 ? 17.504 -10.641 17.127 1.00 57.01 191 LYS X O 1
ATOM 1442 N N . LEU A 1 192 ? 15.602 -11.711 17.670 1.00 54.42 192 LEU X N 1
ATOM 1443 C CA . LEU A 1 192 ? 14.886 -10.487 17.975 1.00 54.42 192 LEU X CA 1
ATOM 1444 C C . LEU A 1 192 ? 15.202 -10.166 19.416 1.00 54.42 192 LEU X C 1
ATOM 1445 O O . LEU A 1 192 ? 14.400 -10.467 20.296 1.00 54.42 192 LEU X O 1
ATOM 1450 N N . SER A 1 193 ? 16.368 -9.575 19.669 1.00 53.14 193 SER X N 1
ATOM 1451 C CA . SER A 1 193 ? 16.741 -9.235 21.039 1.00 53.14 193 SER X CA 1
ATOM 1452 C C . SER A 1 193 ? 15.525 -8.577 21.688 1.00 53.14 193 SER X C 1
ATOM 1453 O O . SER A 1 193 ? 14.972 -9.097 22.651 1.00 53.14 193 SER X O 1
ATOM 1456 N N . TRP A 1 194 ? 15.090 -7.448 21.145 1.00 38.60 194 TRP X N 1
ATOM 1457 C CA . TRP A 1 194 ? 13.918 -6.771 21.677 1.00 38.60 194 TRP X CA 1
ATOM 1458 C C . TRP A 1 194 ? 13.545 -5.569 20.806 1.00 38.60 194 TRP X C 1
ATOM 1459 O O . TRP A 1 194 ? 14.420 -4.887 20.259 1.00 38.60 194 TRP X O 1
ATOM 1470 N N . GLY A 1 195 ? 12.239 -5.331 20.679 1.00 45.90 195 GLY X N 1
ATOM 1471 C CA . GLY A 1 195 ? 11.733 -4.228 19.878 1.00 45.90 195 GLY X CA 1
ATOM 1472 C C . GLY A 1 195 ? 12.161 -4.328 18.426 1.00 45.90 195 GLY X C 1
ATOM 1473 O O . GLY A 1 195 ? 11.788 -5.260 17.715 1.00 45.90 195 GLY X O 1
ATOM 1474 N N . ALA A 1 196 ? 12.953 -3.359 17.985 1.00 29.15 196 ALA X N 1
ATOM 1475 C CA . ALA A 1 196 ? 13.446 -3.323 16.622 1.00 29.15 196 ALA X CA 1
ATOM 1476 C C . ALA A 1 196 ? 14.925 -3.663 16.628 1.00 29.15 196 ALA X C 1
ATOM 1477 O O . ALA A 1 196 ? 15.644 -3.376 15.668 1.00 29.15 196 ALA X O 1
ATOM 1479 N N . ILE A 1 197 ? 15.377 -4.261 17.730 1.00 53.88 197 ILE X N 1
ATOM 1480 C CA . ILE A 1 197 ? 16.775 -4.655 17.880 1.00 53.88 197 ILE X CA 1
ATOM 1481 C C . ILE A 1 197 ? 16.911 -6.124 17.548 1.00 53.88 197 ILE X C 1
ATOM 1482 O O . ILE A 1 197 ? 16.249 -6.963 18.149 1.00 53.88 197 ILE X O 1
ATOM 1487 N N . TRP A 1 198 ? 17.776 -6.430 16.593 1.00 36.85 198 TRP X N 1
ATOM 1488 C CA . TRP A 1 198 ? 17.987 -7.807 16.170 1.00 36.85 198 TRP X CA 1
ATOM 1489 C C . TRP A 1 198 ? 19.419 -8.229 16.458 1.00 36.85 198 TRP X C 1
ATOM 1490 O O . TRP A 1 198 ? 20.360 -7.479 16.213 1.00 36.85 198 TRP X O 1
ATOM 1501 N N . ARG A 1 199 ? 19.578 -9.438 16.982 1.00 72.25 199 ARG X N 1
ATOM 1502 C CA . ARG A 1 199 ? 20.891 -9.932 17.369 1.00 72.25 199 ARG X CA 1
ATOM 1503 C C . ARG A 1 199 ? 21.432 -11.084 16.542 1.00 72.25 199 ARG X C 1
ATOM 1504 O O . ARG A 1 199 ? 20.686 -11.937 16.062 1.00 72.25 199 ARG X O 1
ATOM 1512 N N . MET A 1 200 ? 22.752 -11.097 16.407 1.00 88.97 200 MET X N 1
ATOM 1513 C CA . MET A 1 200 ? 23.469 -12.129 15.677 1.00 88.97 200 MET X CA 1
ATOM 1514 C C . MET A 1 200 ? 24.538 -12.663 16.626 1.00 88.97 200 MET X C 1
ATOM 1515 O O . MET A 1 200 ? 25.643 -12.128 16.677 1.00 88.97 200 MET X O 1
ATOM 1520 N N . ASP A 1 201 ? 24.200 -13.709 17.379 1.00 69.71 201 ASP X N 1
ATOM 1521 C CA . ASP A 1 201 ? 25.112 -14.321 18.357 1.00 69.71 201 ASP X CA 1
ATOM 1522 C C . ASP A 1 201 ? 26.523 -14.561 17.832 1.00 69.71 201 ASP X C 1
ATOM 1523 O O . ASP A 1 201 ? 27.489 -13.970 18.314 1.00 69.71 201 ASP X O 1
ATOM 1528 N N . THR A 1 202 ? 26.627 -15.450 16.853 1.00 93.73 202 THR X N 1
ATOM 1529 C CA . THR A 1 202 ? 27.903 -15.787 16.242 1.00 93.73 202 THR X CA 1
ATOM 1530 C C . THR A 1 202 ? 28.319 -14.692 15.260 1.00 93.73 202 THR X C 1
ATOM 1531 O O . THR A 1 202 ? 27.472 -14.086 14.604 1.00 93.73 202 THR X O 1
ATOM 1535 N N . ALA A 1 203 ? 29.618 -14.432 15.159 1.00 96.00 203 ALA X N 1
ATOM 1536 C CA . ALA A 1 203 ? 30.106 -13.399 14.251 1.00 96.00 203 ALA X CA 1
ATOM 1537 C C . ALA A 1 203 ? 31.551 -13.627 13.831 1.00 96.00 203 ALA X C 1
ATOM 1538 O O . ALA A 1 203 ? 32.146 -12.782 13.160 1.00 96.00 203 ALA X O 1
ATOM 1540 N N . LYS A 1 204 ? 32.112 -14.767 14.226 1.00 99.00 204 LYS X N 1
ATOM 1541 C CA . LYS A 1 204 ? 33.489 -15.097 13.881 1.00 99.00 204 LYS X CA 1
ATOM 1542 C C . LYS A 1 204 ? 33.627 -15.336 12.377 1.00 99.00 204 LYS X C 1
ATOM 1543 O O . LYS A 1 204 ? 34.480 -14.732 11.722 1.00 99.00 204 LYS X O 1
ATOM 1549 N N . ALA A 1 205 ? 32.782 -16.216 11.839 1.00 99.00 205 ALA X N 1
ATOM 1550 C CA . ALA A 1 205 ? 32.798 -16.549 10.414 1.00 99.00 205 ALA X CA 1
ATOM 1551 C C . ALA A 1 205 ? 32.252 -15.391 9.589 1.00 99.00 205 ALA X C 1
ATOM 1552 O O . ALA A 1 205 ? 32.922 -14.887 8.684 1.00 99.00 205 ALA X O 1
ATOM 1554 N N . LEU A 1 206 ? 31.026 -14.983 9.903 1.00 71.39 206 LEU X N 1
ATOM 1555 C CA . LEU A 1 206 ? 30.388 -13.873 9.217 1.00 71.39 206 LEU X CA 1
ATOM 1556 C C . LEU A 1 206 ? 31.364 -12.711 9.110 1.00 71.39 206 LEU X C 1
ATOM 1557 O O . LEU A 1 206 ? 31.505 -11.940 10.057 1.00 71.39 206 LEU X O 1
ATOM 1562 N N . LYS A 1 207 ? 32.041 -12.586 7.974 1.00 81.49 207 LYS X N 1
ATOM 1563 C CA . LYS A 1 207 ? 32.979 -11.486 7.773 1.00 81.49 207 LYS X CA 1
ATOM 1564 C C . LYS A 1 207 ? 32.843 -10.942 6.356 1.00 81.49 207 LYS X C 1
ATOM 1565 O O . LYS A 1 207 ? 32.485 -11.677 5.436 1.00 81.49 207 LYS X O 1
ATOM 1571 N N . GLY A 1 208 ? 33.130 -9.654 6.183 1.00 99.00 208 GLY X N 1
ATOM 1572 C CA . GLY A 1 208 ? 33.010 -9.038 4.870 1.00 99.00 208 GLY X CA 1
ATOM 1573 C C . GLY A 1 208 ? 31.688 -8.300 4.756 1.00 99.00 208 GLY X C 1
ATOM 1574 O O . GLY A 1 208 ? 30.742 -8.656 5.454 1.00 99.00 208 GLY X O 1
ATOM 1575 N N . PRO A 1 209 ? 31.578 -7.275 3.892 1.00 80.63 209 PRO X N 1
ATOM 1576 C CA . PRO A 1 209 ? 30.329 -6.517 3.739 1.00 80.63 209 PRO X CA 1
ATOM 1577 C C . PRO A 1 209 ? 29.106 -7.418 3.762 1.00 80.63 209 PRO X C 1
ATOM 1578 O O . PRO A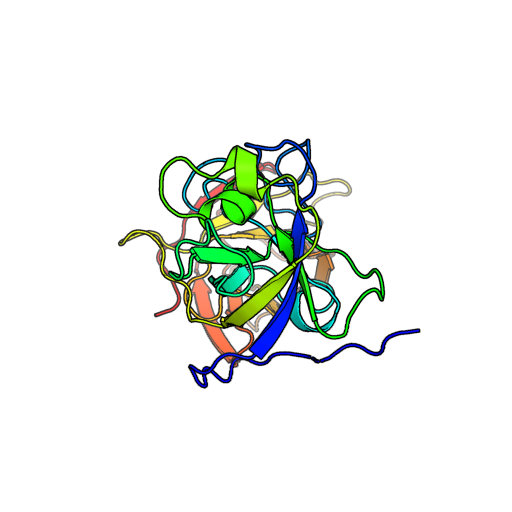 1 209 ? 28.922 -8.253 2.878 1.00 80.63 209 PRO X O 1
ATOM 1582 N N . PHE A 1 210 ? 28.271 -7.237 4.780 1.00 77.58 210 PHE X N 1
ATOM 1583 C CA . PHE A 1 210 ? 27.084 -8.064 4.943 1.00 77.58 210 PHE X CA 1
ATOM 1584 C C . PHE A 1 210 ? 25.840 -7.498 4.301 1.00 77.58 210 PHE X C 1
ATOM 1585 O O . PHE A 1 210 ? 25.646 -6.287 4.246 1.00 77.58 210 PHE X O 1
ATOM 1593 N N . SER A 1 211 ? 24.991 -8.409 3.839 1.00 83.22 211 SER X N 1
ATOM 1594 C CA . SER A 1 211 ? 23.728 -8.066 3.210 1.00 83.22 211 SER X CA 1
ATOM 1595 C C . SER A 1 211 ? 22.641 -8.368 4.234 1.00 83.22 211 SER X C 1
ATOM 1596 O O . SER A 1 211 ? 22.730 -9.341 4.978 1.00 83.22 211 SER X O 1
ATOM 1599 N N . ILE A 1 212 ? 21.615 -7.534 4.277 1.00 61.70 212 ILE X N 1
ATOM 1600 C CA . ILE A 1 212 ? 20.547 -7.727 5.237 1.00 61.70 212 ILE X CA 1
ATOM 1601 C C . ILE A 1 212 ? 19.205 -7.750 4.548 1.00 61.70 212 ILE X C 1
ATOM 1602 O O . ILE A 1 212 ? 18.935 -6.913 3.691 1.00 61.70 212 ILE X O 1
ATOM 1607 N N . ARG A 1 213 ? 18.365 -8.702 4.937 1.00 56.98 213 ARG X N 1
ATOM 1608 C CA . ARG A 1 213 ? 17.044 -8.832 4.356 1.00 56.98 213 ARG X CA 1
ATOM 1609 C C . ARG A 1 213 ? 15.976 -8.671 5.425 1.00 56.98 213 ARG X C 1
ATOM 1610 O O . ARG A 1 213 ? 15.969 -9.402 6.410 1.00 56.98 213 ARG X O 1
ATOM 1618 N N . LEU A 1 214 ? 15.073 -7.712 5.215 1.00 44.58 214 LEU X N 1
ATOM 1619 C CA . LEU A 1 214 ? 14.000 -7.415 6.155 1.00 44.58 214 LEU X CA 1
ATOM 1620 C C . LEU A 1 214 ? 12.691 -7.946 5.622 1.00 44.58 214 LEU X C 1
ATOM 1621 O O . LEU A 1 214 ? 12.476 -7.962 4.418 1.00 44.58 214 LEU X O 1
ATOM 1626 N N . THR A 1 215 ? 11.808 -8.371 6.515 1.00 35.43 215 THR X N 1
ATOM 1627 C CA . THR A 1 215 ? 10.515 -8.893 6.090 1.00 35.43 215 THR X CA 1
ATOM 1628 C C . THR A 1 215 ? 9.438 -8.180 6.868 1.00 35.43 215 THR X C 1
ATOM 1629 O O . THR A 1 215 ? 9.335 -8.359 8.080 1.00 35.43 215 THR X O 1
ATOM 1633 N N . SER A 1 216 ? 8.637 -7.379 6.176 1.00 18.36 216 SER X N 1
ATOM 1634 C CA . SER A 1 216 ? 7.564 -6.640 6.815 1.00 18.36 216 SER X CA 1
ATOM 1635 C C . SER A 1 216 ? 6.573 -7.610 7.416 1.00 18.36 216 SER X C 1
ATOM 1636 O O . SER A 1 216 ? 6.673 -8.815 7.225 1.00 18.36 216 SER X O 1
ATOM 1639 N N . GLU A 1 217 ? 5.607 -7.079 8.147 1.00 33.43 217 GLU X N 1
ATOM 1640 C CA . GLU A 1 217 ? 4.603 -7.909 8.782 1.00 33.43 217 GLU X CA 1
ATOM 1641 C C . GLU A 1 217 ? 3.864 -8.652 7.692 1.00 33.43 217 GLU X C 1
ATOM 1642 O O . GLU A 1 217 ? 3.401 -9.755 7.910 1.00 33.43 217 GLU X O 1
ATOM 1648 N N . SER A 1 218 ? 3.781 -8.041 6.514 1.00 50.46 218 SER X N 1
ATOM 1649 C CA . SER A 1 218 ? 3.075 -8.604 5.358 1.00 50.46 218 SER X CA 1
ATOM 1650 C C . SER A 1 218 ? 3.734 -9.745 4.641 1.00 50.46 218 SER X C 1
ATOM 1651 O O . SER A 1 218 ? 3.058 -10.570 4.044 1.00 50.46 218 SER X O 1
ATOM 1654 N N . GLY A 1 219 ? 5.053 -9.778 4.674 1.00 34.08 219 GLY X N 1
ATOM 1655 C CA . GLY A 1 219 ? 5.771 -10.827 3.992 1.00 34.08 219 GLY X CA 1
ATOM 1656 C C . GLY A 1 219 ? 6.695 -10.167 3.000 1.00 34.08 219 GLY X C 1
ATOM 1657 O O . GLY A 1 219 ? 7.691 -10.750 2.559 1.00 34.08 219 GLY X O 1
ATOM 1658 N N . LYS A 1 220 ? 6.373 -8.932 2.642 1.00 42.43 220 LYS X N 1
ATOM 1659 C CA . LYS A 1 220 ? 7.207 -8.222 1.697 1.00 42.43 220 LYS X CA 1
ATOM 1660 C C . LYS A 1 220 ? 8.645 -8.261 2.221 1.00 42.43 220 LYS X C 1
ATOM 1661 O O . LYS A 1 220 ? 8.872 -8.348 3.419 1.00 42.43 220 LYS X O 1
ATOM 1667 N N . LYS A 1 221 ? 9.615 -8.240 1.321 1.00 58.48 221 LYS X N 1
ATOM 1668 C CA . LYS A 1 221 ? 11.011 -8.294 1.725 1.00 58.48 221 LYS X CA 1
ATOM 1669 C C . LYS A 1 221 ? 11.868 -7.358 0.896 1.00 58.48 221 LYS X C 1
ATOM 1670 O O . LYS A 1 221 ? 11.467 -6.915 -0.174 1.00 58.48 221 LYS X O 1
ATOM 1676 N N . VAL A 1 222 ? 13.057 -7.064 1.403 1.00 72.80 222 VAL X N 1
ATOM 1677 C CA . VAL A 1 222 ? 13.992 -6.195 0.711 1.00 72.80 222 VAL X CA 1
ATOM 1678 C C . VAL A 1 222 ? 15.401 -6.640 1.027 1.00 72.80 222 VAL X C 1
ATOM 1679 O O . VAL A 1 222 ? 15.625 -7.394 1.973 1.00 72.80 222 VAL X O 1
ATOM 1683 N N . ILE A 1 223 ? 16.353 -6.163 0.235 1.00 61.92 223 ILE X N 1
ATOM 1684 C CA . ILE A 1 223 ? 17.736 -6.535 0.430 1.00 61.92 223 ILE X CA 1
ATOM 1685 C C . ILE A 1 223 ? 18.686 -5.360 0.275 1.00 61.92 223 ILE X C 1
ATOM 1686 O O . ILE A 1 223 ? 18.678 -4.659 -0.743 1.00 61.92 223 ILE X O 1
ATOM 1691 N N . ALA A 1 224 ? 19.492 -5.152 1.314 1.00 67.06 224 ALA X N 1
ATOM 1692 C CA . ALA A 1 224 ? 20.492 -4.095 1.346 1.00 67.06 224 ALA X CA 1
ATOM 1693 C C . ALA A 1 224 ? 21.816 -4.847 1.277 1.00 67.06 224 ALA X C 1
ATOM 1694 O O . ALA A 1 224 ? 22.138 -5.598 2.191 1.00 67.06 224 ALA X O 1
ATOM 1696 N N . LYS A 1 225 ? 22.582 -4.658 0.206 1.00 60.46 225 LYS X N 1
ATOM 1697 C CA . LYS A 1 225 ? 23.830 -5.399 0.054 1.00 60.46 225 LYS X CA 1
ATOM 1698 C C . LYS A 1 225 ? 24.886 -5.140 1.111 1.00 60.46 225 LYS X C 1
ATOM 1699 O O . LYS A 1 225 ? 25.169 -6.009 1.936 1.00 60.46 225 LYS X O 1
ATOM 1705 N N . ASP A 1 226 ? 25.486 -3.955 1.073 1.00 73.47 226 ASP X N 1
ATOM 1706 C CA . ASP A 1 226 ? 26.532 -3.608 2.024 1.00 73.47 226 ASP X CA 1
ATOM 1707 C C . ASP A 1 226 ? 25.971 -3.093 3.346 1.00 73.47 226 ASP X C 1
ATOM 1708 O O . ASP A 1 226 ? 25.731 -3.871 4.268 1.00 73.47 226 ASP X O 1
ATOM 1713 N N . VAL A 1 227 ? 25.756 -1.782 3.426 1.00 69.61 227 VAL X N 1
ATOM 1714 C CA . VAL A 1 227 ? 25.248 -1.131 4.625 1.00 69.61 227 VAL X CA 1
ATOM 1715 C C . VAL A 1 227 ? 25.956 -1.600 5.892 1.00 69.61 227 VAL X C 1
ATOM 1716 O O . VAL A 1 227 ? 25.578 -1.239 7.008 1.00 69.61 227 VAL X O 1
ATOM 1720 N N . ILE A 1 228 ? 26.996 -2.402 5.696 1.00 59.48 228 ILE X N 1
ATOM 1721 C CA . ILE A 1 228 ? 27.812 -2.945 6.771 1.00 59.48 228 ILE X CA 1
ATOM 1722 C C . ILE A 1 228 ? 29.143 -3.325 6.131 1.00 59.48 228 ILE X C 1
ATOM 1723 O O . ILE A 1 228 ? 29.323 -4.446 5.652 1.00 59.48 228 ILE X O 1
ATOM 1728 N N . PRO A 1 229 ? 30.088 -2.380 6.102 1.00 94.81 229 PRO X N 1
ATOM 1729 C CA . PRO A 1 229 ? 31.418 -2.574 5.523 1.00 94.81 229 PRO X CA 1
ATOM 1730 C C . PRO A 1 229 ? 32.168 -3.765 6.109 1.00 94.81 229 PRO X C 1
ATOM 1731 O O . PRO A 1 229 ? 32.286 -4.815 5.479 1.00 94.81 229 PRO X O 1
ATOM 1735 N N . ALA A 1 230 ? 32.672 -3.574 7.323 1.00 99.00 230 ALA X N 1
ATOM 1736 C CA . ALA A 1 230 ? 33.433 -4.576 8.067 1.00 99.00 230 ALA X CA 1
ATOM 1737 C C . ALA A 1 230 ? 34.068 -3.764 9.179 1.00 99.00 230 ALA X C 1
ATOM 1738 O O . ALA A 1 230 ? 34.157 -4.199 10.329 1.00 99.00 230 ALA X O 1
ATOM 1740 N N . ASN A 1 231 ? 34.501 -2.564 8.806 1.00 99.00 231 ASN X N 1
ATOM 1741 C CA . ASN A 1 231 ? 35.111 -1.626 9.735 1.00 99.00 231 ASN X CA 1
ATOM 1742 C C . ASN A 1 231 ? 33.962 -0.974 10.493 1.00 99.00 231 ASN X C 1
ATOM 1743 O O . ASN A 1 231 ? 34.052 0.173 10.931 1.00 99.00 231 ASN X O 1
ATOM 1748 N N . TRP A 1 232 ? 32.871 -1.717 10.628 1.00 65.25 232 TRP X N 1
ATOM 1749 C CA . TRP A 1 232 ? 31.705 -1.223 11.331 1.00 65.25 232 TRP X CA 1
ATOM 1750 C C . TRP A 1 232 ? 31.989 -1.144 12.823 1.00 65.25 232 TRP X C 1
ATOM 1751 O O . TRP A 1 232 ? 32.555 -2.067 13.408 1.00 65.25 232 TRP X O 1
ATOM 1762 N N . ARG A 1 233 ? 31.583 -0.045 13.440 1.00 68.52 233 ARG X N 1
ATOM 1763 C CA . ARG A 1 233 ? 31.802 0.148 14.864 1.00 68.52 233 ARG X CA 1
ATOM 1764 C C . ARG A 1 233 ? 30.484 0.471 15.551 1.00 68.52 233 ARG X C 1
ATOM 1765 O O . ARG A 1 233 ? 29.679 1.242 15.032 1.00 68.52 233 ARG X O 1
ATOM 1773 N N . PRO A 1 234 ? 30.247 -0.110 16.738 1.00 70.12 234 PRO X N 1
ATOM 1774 C CA . PRO A 1 234 ? 28.992 0.164 17.440 1.00 70.12 234 PRO X CA 1
ATOM 1775 C C . PRO A 1 234 ? 28.644 1.644 17.406 1.00 70.12 234 PRO X C 1
ATOM 1776 O O . PRO A 1 234 ? 29.528 2.496 17.428 1.00 70.12 234 PRO X O 1
ATOM 1780 N N . ASP A 1 235 ? 27.350 1.929 17.334 1.00 99.00 235 ASP X N 1
ATOM 1781 C CA . ASP A 1 235 ? 26.842 3.292 17.285 1.00 99.00 235 ASP X CA 1
ATOM 1782 C C . ASP A 1 235 ? 26.915 3.837 15.855 1.00 99.00 235 ASP X C 1
ATOM 1783 O O . ASP A 1 235 ? 26.174 4.755 15.495 1.00 99.00 235 ASP X O 1
ATOM 1788 N N . ALA A 1 236 ? 27.797 3.265 15.037 1.00 67.41 236 ALA X N 1
ATOM 1789 C CA . ALA A 1 236 ? 27.935 3.711 13.655 1.00 67.41 236 ALA X CA 1
ATOM 1790 C C . ALA A 1 236 ? 26.593 3.570 12.943 1.00 67.41 236 ALA X C 1
ATOM 1791 O O . ALA A 1 236 ? 25.871 2.594 13.158 1.00 67.41 236 ALA X O 1
ATOM 1793 N N . VAL A 1 237 ? 26.266 4.545 12.097 1.00 99.00 237 VAL X N 1
ATOM 1794 C CA . VAL A 1 237 ? 24.999 4.535 11.369 1.00 99.00 237 VAL X CA 1
ATOM 1795 C C . VAL A 1 237 ? 25.158 4.366 9.862 1.00 99.00 237 VAL X C 1
ATOM 1796 O O . VAL A 1 237 ? 25.962 5.048 9.229 1.00 99.00 237 VAL X O 1
ATOM 1800 N N . TYR A 1 238 ? 24.369 3.462 9.292 1.00 46.71 238 TYR X N 1
ATOM 1801 C CA . TYR A 1 238 ? 24.417 3.194 7.860 1.00 46.71 238 TYR X CA 1
ATOM 1802 C C . TYR A 1 238 ? 23.058 3.423 7.224 1.00 46.71 238 TYR X C 1
ATOM 1803 O O . TYR A 1 238 ? 22.033 3.006 7.749 1.00 46.71 238 TYR X O 1
ATOM 1812 N N . THR A 1 239 ? 23.061 4.109 6.092 1.00 60.41 239 THR X N 1
ATOM 1813 C CA . THR A 1 239 ? 21.833 4.383 5.370 1.00 60.41 239 THR X CA 1
ATOM 1814 C C . THR A 1 239 ? 21.829 3.569 4.078 1.00 60.41 239 THR X C 1
ATOM 1815 O O . THR A 1 239 ? 22.831 3.508 3.369 1.00 60.41 239 THR X O 1
ATOM 1819 N N . SER A 1 240 ? 20.700 2.935 3.784 1.00 50.19 240 SER X N 1
ATOM 1820 C CA . SER A 1 240 ? 20.569 2.105 2.590 1.00 50.19 240 SER X CA 1
ATOM 1821 C C . SER A 1 240 ? 19.832 2.801 1.460 1.00 50.19 240 SER X C 1
ATOM 1822 O O . SER A 1 240 ? 19.341 3.910 1.606 1.00 50.19 240 SER X O 1
ATOM 1825 N N . ASN A 1 241 ? 19.762 2.115 0.328 1.00 62.17 241 ASN X N 1
ATOM 1826 C CA . ASN A 1 241 ? 19.053 2.591 -0.846 1.00 62.17 241 ASN X CA 1
ATOM 1827 C C . ASN A 1 241 ? 18.068 1.464 -1.088 1.00 62.17 241 ASN X C 1
ATOM 1828 O O . ASN A 1 241 ? 18.227 0.663 -2.001 1.00 62.17 241 ASN X O 1
ATOM 1833 N N . VAL A 1 242 ? 17.059 1.404 -0.229 1.00 51.38 242 VAL X N 1
ATOM 1834 C CA . VAL A 1 242 ? 16.034 0.374 -0.269 1.00 51.38 242 VAL X CA 1
ATOM 1835 C C . VAL A 1 242 ? 14.926 0.852 0.655 1.00 51.38 242 VAL X C 1
ATOM 1836 O O . VAL A 1 242 ? 15.202 1.466 1.678 1.00 51.38 242 VAL X O 1
ATOM 1840 N N . GLN A 1 243 ? 13.677 0.575 0.313 1.00 34.48 243 GLN X N 1
ATOM 1841 C CA . GLN A 1 243 ? 12.571 1.025 1.149 1.00 34.48 243 GLN X CA 1
ATOM 1842 C C . GLN A 1 243 ? 11.300 0.280 0.758 1.00 34.48 243 GLN X C 1
ATOM 1843 O O . GLN A 1 243 ? 11.295 -0.443 -0.229 1.00 34.48 243 GLN X O 1
ATOM 1849 N N . PHE A 1 244 ? 10.236 0.427 1.537 1.00 42.15 244 PHE X N 1
ATOM 1850 C CA . PHE A 1 244 ? 8.980 -0.237 1.229 1.00 42.15 244 PHE X CA 1
ATOM 1851 C C . PHE A 1 244 ? 8.001 0.746 0.600 1.00 42.15 244 PHE X C 1
ATOM 1852 O O . PHE A 1 244 ? 7.683 1.792 1.174 1.00 42.15 244 PHE X O 1
ATOM 1860 N N . TYR A 1 245 ? 7.511 0.409 -0.585 1.00 36.46 245 TYR X N 1
ATOM 1861 C CA . TYR A 1 245 ? 6.570 1.281 -1.260 1.00 36.46 245 TYR X CA 1
ATOM 1862 C C . TYR A 1 245 ? 5.168 0.740 -1.163 1.00 36.46 245 TYR X C 1
ATOM 1863 O O . TYR A 1 245 ? 4.224 1.551 -1.177 1.00 36.46 245 TYR X O 1
#

Sequence (241 aa):
KVPPGNITTNYNGKWLTARATWYGQPNGAGAPDNGGACGIKNVNLPPYSGMTACGNVPIFKDGKGCGSCYEVRCKEKPECSGNPVTVYITDMNYEPIAPYHFDLSGKAFGSLAKPGLNDKIRHCGIMDVEFRRVRCKYPAGQKIVFHIEKGCNPNYLAVLVKYVADDGDIVLMEIQDKLSAEWKPMKLSWGAIWRMDTAKALKGPFSIRLTSESGKKVIAKDVIPANWRPDAVYTSNVQFY

Radius of gyration: 18.71 Å; Cα contacts (8 Å, |Δi|>4): 635; chains: 1; bounding box: 51×46×35 Å

Secondary structure (DSSP, 8-state):
-PPP----S------EEEEEEE-S-TTS-SSTTS--TT----TTSTTTTT-EEEE-HHHHGGGTSTT-EEEEE--SSSSB-SS-EEEEEEEE---TTSSSEEEE-HHHHHHTB-TT-HHHHTTT--EEEEEEEE----STT---EEEEPP--SSS---EEEE---TT--EEEEEB--SSS-S-B--EEEETTEEE-S--SS--SS--EEEEETTS-EEEES-S--SS--TT-EEE-S----

Solvent-accessible surface area: 11337 Å² total